Protein AF-A0AAD8Z9E8-F1 (afdb_monomer_lite)

Secondary structure (DSSP, 8-state):
----------S------SS------SS----PPPP------------TT---PPPEEEEESSSTT-SSEEEESS-BS-SGGGT--SB-SEEEEEES-EEEEEETTTEEEEEEE-SEEE-SGGGGT-SSSB--EEEEPPP--S--EEEEESSGGG-S-EEEESS--S-GGGGT---S---EEEEE---

InterPro domains:
  IPR001064 Beta/gamma crystallin [PF00030] (56-137)
  IPR001064 Beta/gamma crystallin [PF00030] (145-185)
  IPR001064 Beta/gamma crystallin [PR01367] (93-112)
  IPR001064 Beta/gamma crystallin [PR01367] (113-127)
  IPR001064 Beta/gamma crystallin [PR01367] (146-165)
  IPR001064 Beta/gamma crystallin [PS50915] (55-95)
  IPR001064 Beta/gamma crystallin [PS50915] (96-138)
  IPR001064 Beta/gamma crystallin [SM00247] (56-137)
  IPR011024 Gamma-crystallin-like [SSF49695] (56-185)
  IPR050252 Beta/Gamma-Crystallin [PTHR11818] (26-187)

Structure (mmCIF, N/CA/C/O backbone):
data_AF-A0AAD8Z9E8-F1
#
_entry.id   AF-A0AAD8Z9E8-F1
#
loop_
_atom_site.group_PDB
_atom_site.id
_atom_site.type_symbol
_atom_site.label_atom_id
_atom_site.label_alt_id
_atom_site.label_comp_id
_atom_site.label_asym_id
_atom_site.label_entity_id
_atom_site.label_seq_id
_atom_site.pdbx_PDB_ins_code
_atom_site.Cartn_x
_atom_site.Cartn_y
_atom_site.Cartn_z
_atom_site.occupancy
_atom_site.B_iso_or_equiv
_atom_site.auth_seq_id
_atom_site.auth_comp_id
_atom_site.auth_asym_id
_atom_site.auth_atom_id
_atom_site.pdbx_PDB_model_num
ATOM 1 N N . MET A 1 1 ? 15.467 5.397 8.167 1.00 22.88 1 MET A N 1
ATOM 2 C CA . MET A 1 1 ? 14.278 4.961 7.405 1.00 22.88 1 MET A CA 1
ATOM 3 C C . MET A 1 1 ? 14.476 5.398 5.965 1.00 22.88 1 MET A C 1
ATOM 5 O O . MET A 1 1 ? 14.251 6.556 5.648 1.00 22.88 1 MET A O 1
ATOM 9 N N . HIS A 1 2 ? 15.063 4.533 5.146 1.00 22.00 2 HIS A N 1
ATOM 10 C CA . HIS A 1 2 ? 15.344 4.798 3.736 1.00 22.00 2 HIS A CA 1
ATOM 11 C C . HIS A 1 2 ? 14.482 3.831 2.927 1.00 22.00 2 HIS A C 1
ATOM 13 O O . HIS A 1 2 ? 14.544 2.634 3.177 1.00 22.00 2 HIS A O 1
ATOM 19 N N . TRP A 1 3 ? 13.692 4.349 1.991 1.00 23.75 3 TRP A N 1
ATOM 20 C CA . TRP A 1 3 ? 12.831 3.558 1.108 1.00 23.75 3 TRP A CA 1
ATOM 21 C C . TRP A 1 3 ? 13.290 3.730 -0.342 1.00 23.75 3 TRP A C 1
ATOM 23 O O . TRP A 1 3 ? 13.610 4.855 -0.731 1.00 23.75 3 TRP A O 1
ATOM 33 N N . LYS A 1 4 ? 13.291 2.651 -1.135 1.00 24.97 4 LYS A N 1
ATOM 34 C CA . LYS A 1 4 ? 13.445 2.613 -2.607 1.00 24.97 4 LYS A CA 1
ATOM 35 C C . LYS A 1 4 ? 12.841 1.295 -3.120 1.00 24.97 4 LYS A C 1
ATOM 37 O O . LYS A 1 4 ? 12.955 0.304 -2.423 1.00 24.97 4 LYS A O 1
ATOM 42 N N . ILE A 1 5 ? 12.108 1.232 -4.235 1.00 30.38 5 ILE A N 1
ATOM 43 C CA . ILE A 1 5 ? 12.499 1.555 -5.621 1.00 30.38 5 ILE A CA 1
ATOM 44 C C . ILE A 1 5 ? 11.382 2.352 -6.339 1.00 30.38 5 ILE A C 1
ATOM 46 O O . ILE A 1 5 ? 10.194 2.128 -6.118 1.00 30.38 5 ILE A O 1
ATOM 50 N N . ILE A 1 6 ? 11.768 3.273 -7.234 1.00 26.92 6 ILE A N 1
ATOM 51 C CA . ILE A 1 6 ? 10.873 4.027 -8.134 1.00 26.92 6 ILE A CA 1
ATOM 52 C C . ILE A 1 6 ? 11.161 3.577 -9.570 1.00 26.92 6 ILE A C 1
ATOM 54 O O . ILE A 1 6 ? 12.299 3.698 -10.022 1.00 26.92 6 ILE A O 1
ATOM 58 N N . ALA A 1 7 ? 10.149 3.121 -10.310 1.00 28.08 7 ALA A N 1
ATOM 59 C CA . ALA A 1 7 ? 10.206 3.080 -11.771 1.00 28.08 7 ALA A CA 1
ATOM 60 C C . ALA A 1 7 ? 8.957 3.755 -12.329 1.00 28.08 7 ALA A C 1
ATOM 62 O O . ALA A 1 7 ? 7.858 3.455 -11.881 1.00 28.08 7 ALA A O 1
ATOM 63 N N . GLN A 1 8 ? 9.154 4.676 -13.272 1.00 24.34 8 GLN A N 1
ATOM 64 C CA . GLN A 1 8 ? 8.105 5.440 -13.935 1.00 24.34 8 GLN A CA 1
ATOM 65 C C . GLN A 1 8 ? 7.768 4.778 -15.279 1.00 24.34 8 GLN A C 1
ATOM 67 O O . GLN A 1 8 ? 8.614 4.794 -16.175 1.00 24.34 8 GLN A O 1
ATOM 72 N N . CYS A 1 9 ? 6.564 4.212 -15.428 1.00 30.89 9 CYS A N 1
ATOM 73 C CA . CYS A 1 9 ? 6.083 3.680 -16.712 1.00 30.89 9 CYS A CA 1
ATOM 74 C C . CYS A 1 9 ? 4.969 4.557 -17.294 1.00 30.89 9 CYS A C 1
ATOM 76 O O . CYS A 1 9 ? 3.888 4.704 -16.718 1.00 30.89 9 CYS A O 1
ATOM 78 N N . GLY A 1 10 ? 5.259 5.149 -18.453 1.00 28.73 10 GLY A N 1
ATOM 79 C CA . GLY A 1 10 ? 4.297 5.818 -19.314 1.00 28.73 10 GLY A CA 1
ATOM 80 C C . GLY A 1 10 ? 3.809 4.865 -20.403 1.00 28.73 10 GLY A C 1
ATOM 81 O O . GLY A 1 10 ? 4.606 4.248 -21.096 1.00 28.73 10 GLY A O 1
ATOM 82 N N . THR A 1 11 ? 2.493 4.851 -20.595 1.00 29.05 11 THR A N 1
ATOM 83 C CA . THR A 1 11 ? 1.716 4.229 -21.684 1.00 29.05 11 THR A CA 1
ATOM 84 C C . THR A 1 11 ? 1.288 2.760 -21.540 1.00 29.05 11 THR A C 1
ATOM 86 O O . THR A 1 11 ? 1.946 1.911 -20.957 1.00 29.05 11 THR A O 1
ATOM 89 N N . ASN A 1 12 ? 0.060 2.559 -22.018 1.00 30.23 12 ASN A N 1
ATOM 90 C CA . ASN A 1 12 ? -0.898 1.494 -21.748 1.00 30.23 12 ASN A CA 1
ATOM 91 C C . ASN A 1 12 ? -0.506 0.085 -22.231 1.00 30.23 12 ASN A C 1
ATOM 93 O O . ASN A 1 12 ? 0.088 -0.070 -23.294 1.00 30.23 12 ASN A O 1
ATOM 97 N N . LYS A 1 13 ? -1.105 -0.892 -21.524 1.00 28.44 13 LYS A N 1
ATOM 98 C CA . LYS A 1 13 ? -1.287 -2.332 -21.811 1.00 28.44 13 LYS A CA 1
ATOM 99 C C . LYS A 1 13 ? -0.107 -3.237 -21.449 1.00 28.44 13 LYS A C 1
ATOM 101 O O . LYS A 1 13 ? 0.840 -3.285 -22.212 1.00 28.44 13 LYS A O 1
ATOM 106 N N . PHE A 1 14 ? -0.249 -4.078 -20.413 1.00 24.19 14 PHE A N 1
ATOM 107 C CA . PHE A 1 14 ? 0.495 -5.344 -20.343 1.00 24.19 14 PHE A CA 1
ATOM 108 C C . PHE A 1 14 ? -0.271 -6.499 -19.685 1.00 24.19 14 PHE A C 1
ATOM 110 O O . PHE A 1 14 ? -1.004 -6.343 -18.710 1.00 24.19 14 PHE A O 1
ATOM 117 N N . SER A 1 15 ? -0.077 -7.656 -20.314 1.00 21.97 15 SER A N 1
ATOM 118 C CA . SER A 1 15 ? -0.549 -9.001 -20.011 1.00 21.97 15 SER A CA 1
ATOM 119 C C . SER A 1 15 ? 0.240 -9.675 -18.880 1.00 21.97 15 SER A C 1
ATOM 121 O O . SER A 1 15 ? 1.372 -9.315 -18.577 1.00 21.97 15 SER A O 1
ATOM 123 N N . GLN A 1 16 ? -0.410 -10.672 -18.283 1.00 22.05 16 GLN A N 1
ATOM 124 C CA . GLN A 1 16 ? -0.144 -11.357 -17.017 1.00 22.05 16 GLN A CA 1
ATOM 125 C C . GLN A 1 16 ? 1.217 -12.074 -16.878 1.00 22.05 16 GLN A C 1
ATOM 127 O O . GLN A 1 16 ? 1.549 -12.933 -17.687 1.00 22.05 16 GLN A O 1
ATOM 132 N N . ALA A 1 17 ? 1.896 -11.827 -15.753 1.00 23.36 17 ALA A N 1
ATOM 133 C CA . ALA A 1 17 ? 2.485 -12.821 -14.840 1.00 23.36 17 ALA A CA 1
ATOM 134 C C . ALA A 1 17 ? 2.716 -12.116 -13.485 1.00 23.36 17 ALA A C 1
ATOM 136 O O . ALA A 1 17 ? 3.160 -10.970 -13.460 1.00 23.36 17 ALA A O 1
ATOM 137 N N . LYS A 1 18 ? 2.301 -12.738 -12.371 1.00 26.67 18 LYS A N 1
ATOM 138 C CA . LYS A 1 18 ? 2.074 -12.101 -11.058 1.00 26.67 18 LYS A CA 1
ATOM 139 C C . LYS A 1 18 ? 3.368 -11.687 -10.342 1.00 26.67 18 LYS A C 1
ATOM 141 O O . LYS A 1 18 ? 3.764 -12.292 -9.357 1.00 26.67 18 LYS A O 1
ATOM 146 N N . ALA A 1 19 ? 3.944 -10.577 -10.767 1.00 30.41 19 ALA A N 1
ATOM 147 C CA . ALA A 1 19 ? 4.445 -9.592 -9.826 1.00 30.41 19 ALA A CA 1
ATOM 148 C C . ALA A 1 19 ? 3.457 -8.435 -9.831 1.00 30.41 19 ALA A C 1
ATOM 150 O O . ALA A 1 19 ? 2.993 -8.027 -10.897 1.00 30.41 19 ALA A O 1
ATOM 151 N N . ASN A 1 20 ? 3.085 -7.934 -8.656 1.00 32.34 20 ASN A N 1
ATOM 152 C CA . ASN A 1 20 ? 2.230 -6.757 -8.551 1.00 32.34 20 ASN A CA 1
ATOM 153 C C . ASN A 1 20 ? 3.033 -5.533 -9.029 1.00 32.34 20 ASN A C 1
ATOM 155 O O . ASN A 1 20 ? 3.575 -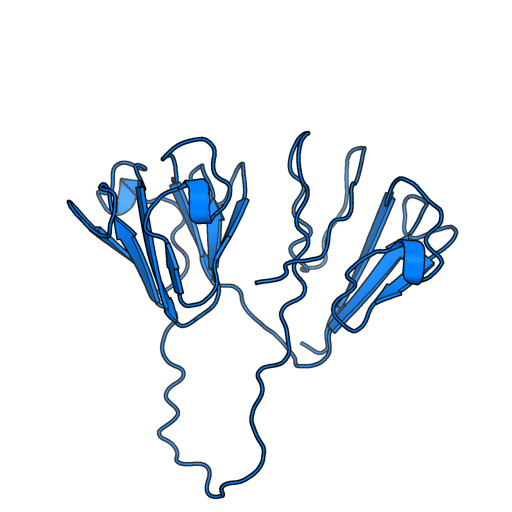4.777 -8.233 1.00 32.34 20 ASN A O 1
ATOM 159 N N . VAL A 1 21 ? 3.156 -5.369 -10.347 1.00 34.28 21 VAL A N 1
ATOM 160 C CA . VAL A 1 21 ? 3.626 -4.146 -10.997 1.00 34.28 21 VAL A CA 1
ATOM 161 C C . VAL A 1 21 ? 2.448 -3.181 -10.944 1.00 34.28 21 VAL A C 1
ATOM 163 O O . VAL A 1 21 ? 1.469 -3.336 -11.674 1.00 34.28 21 VAL A O 1
ATOM 166 N N . LEU A 1 22 ? 2.487 -2.245 -9.998 1.00 38.16 22 LEU A N 1
ATOM 167 C CA . LEU A 1 22 ? 1.367 -1.352 -9.717 1.00 38.16 22 LEU A CA 1
ATOM 168 C C . LEU A 1 22 ? 1.556 -0.030 -10.459 1.00 38.16 22 LEU A C 1
ATOM 170 O O . LEU A 1 22 ? 2.447 0.758 -10.163 1.00 38.16 22 LEU A O 1
ATOM 174 N N . GLN A 1 23 ? 0.691 0.202 -11.440 1.00 27.62 23 GLN A N 1
ATOM 175 C CA . GLN A 1 23 ? 0.555 1.466 -12.151 1.00 27.62 23 GLN A CA 1
ATOM 176 C C . GLN A 1 23 ? -0.115 2.494 -11.221 1.00 27.62 23 GLN A C 1
ATOM 178 O O . GLN A 1 23 ? -1.242 2.269 -10.783 1.00 27.62 23 GLN A O 1
ATOM 183 N N . THR A 1 24 ? 0.535 3.627 -10.928 1.00 30.56 24 THR A N 1
ATOM 184 C CA . THR A 1 24 ? -0.105 4.760 -10.230 1.00 30.56 24 THR A CA 1
ATOM 185 C C . THR A 1 24 ? 0.244 6.102 -10.878 1.00 30.56 24 THR A C 1
ATOM 187 O O . THR A 1 24 ? 1.313 6.311 -11.456 1.00 30.56 24 THR A O 1
ATOM 190 N N . SER A 1 25 ? -0.732 7.005 -10.853 1.00 28.94 25 SER A N 1
ATOM 191 C CA . SER A 1 25 ? -0.730 8.302 -11.520 1.00 28.94 25 SER A CA 1
ATOM 192 C C . SER A 1 25 ? 0.209 9.345 -10.889 1.00 28.94 25 SER A C 1
ATOM 194 O O . SER A 1 25 ? 0.401 9.415 -9.678 1.00 28.94 25 SER A O 1
ATOM 196 N N . SER A 1 26 ? 0.745 10.160 -11.797 1.00 34.41 26 SER A N 1
ATOM 197 C CA . SER A 1 26 ? 1.475 11.437 -11.737 1.00 34.41 26 SER A CA 1
ATOM 198 C C . SER A 1 26 ? 2.571 11.757 -10.711 1.00 34.41 26 SER A C 1
ATOM 200 O O . SER A 1 26 ? 3.500 12.408 -11.177 1.00 34.41 26 SER A O 1
ATOM 202 N N . HIS A 1 27 ? 2.594 11.375 -9.425 1.00 34.06 27 HIS A N 1
ATOM 203 C CA . HIS A 1 27 ? 3.563 12.036 -8.505 1.00 34.06 27 HIS A CA 1
ATOM 204 C C . HIS A 1 27 ? 4.434 11.220 -7.542 1.00 34.06 27 HIS A C 1
ATOM 206 O O . HIS A 1 27 ? 5.243 11.831 -6.856 1.00 34.06 27 HIS A O 1
ATOM 212 N N . SER A 1 28 ? 4.422 9.888 -7.559 1.00 33.97 28 SER A N 1
ATOM 213 C CA . SER A 1 28 ? 5.541 9.028 -7.108 1.00 33.97 28 SER A CA 1
ATOM 214 C C . SER A 1 28 ? 5.128 7.575 -7.323 1.00 33.97 28 SER A C 1
ATOM 216 O O . SER A 1 28 ? 4.083 7.163 -6.827 1.00 33.97 28 SER A O 1
ATOM 218 N N . GLN A 1 29 ? 5.910 6.806 -8.082 1.00 43.69 29 GLN A N 1
ATOM 219 C CA . GLN A 1 29 ? 5.648 5.380 -8.317 1.00 43.69 29 GLN A CA 1
ATOM 220 C C . GLN A 1 29 ? 6.505 4.565 -7.342 1.00 43.69 29 GLN A C 1
ATOM 222 O O . GLN A 1 29 ? 7.715 4.761 -7.293 1.00 43.69 29 GLN A O 1
ATOM 227 N N . GLN A 1 30 ? 5.894 3.686 -6.547 1.00 37.19 30 GLN A N 1
ATOM 228 C CA . GLN A 1 30 ? 6.603 2.756 -5.664 1.00 37.19 30 GLN A CA 1
ATOM 229 C C . GLN A 1 30 ? 6.525 1.355 -6.266 1.00 37.19 30 GLN A C 1
ATOM 231 O O . GLN A 1 30 ? 5.436 0.816 -6.457 1.00 37.19 30 GLN A O 1
ATOM 236 N N . ILE A 1 31 ? 7.683 0.771 -6.559 1.00 40.59 31 ILE A N 1
ATOM 237 C CA . ILE A 1 31 ? 7.835 -0.659 -6.814 1.00 40.59 31 ILE A CA 1
ATOM 238 C C . ILE A 1 31 ? 8.560 -1.212 -5.597 1.00 40.59 31 ILE A C 1
ATOM 240 O O . ILE A 1 31 ? 9.681 -0.800 -5.307 1.00 40.59 31 ILE A O 1
ATOM 244 N N . LEU A 1 32 ? 7.913 -2.112 -4.863 1.00 41.00 32 LEU A N 1
ATOM 245 C CA . LEU A 1 32 ? 8.560 -2.810 -3.761 1.00 41.00 32 LEU A CA 1
ATOM 246 C C . LEU A 1 32 ? 8.954 -4.208 -4.212 1.00 41.00 32 LEU A C 1
ATOM 248 O O . LEU A 1 32 ? 8.131 -4.988 -4.693 1.00 41.00 32 LEU A O 1
ATOM 252 N N . LEU A 1 33 ? 10.240 -4.483 -4.046 1.00 37.38 33 LEU A N 1
ATOM 253 C CA . LEU A 1 33 ? 10.764 -5.821 -3.881 1.00 37.38 33 LEU A CA 1
ATOM 254 C C . LEU A 1 33 ? 10.828 -6.071 -2.381 1.00 37.38 33 LEU A C 1
ATOM 256 O O . LEU A 1 33 ? 11.329 -5.230 -1.641 1.00 37.38 33 LEU A O 1
ATOM 260 N N . PHE A 1 34 ? 10.250 -7.176 -1.928 1.00 33.31 34 PHE A N 1
ATOM 261 C CA . PHE A 1 34 ? 10.263 -7.504 -0.511 1.00 33.31 34 PHE A CA 1
ATOM 262 C C . PHE A 1 34 ? 11.654 -8.026 -0.126 1.00 33.31 34 PHE A C 1
ATOM 264 O O . PHE A 1 34 ? 12.189 -8.889 -0.832 1.00 33.31 34 PHE A O 1
ATOM 271 N N . PRO A 1 35 ? 12.248 -7.532 0.972 1.00 29.31 35 PRO A N 1
ATOM 272 C CA . PRO A 1 35 ? 13.529 -8.022 1.450 1.00 29.31 35 PRO A CA 1
ATOM 273 C C . PRO A 1 35 ? 13.410 -9.454 1.989 1.00 29.31 35 PRO A C 1
ATOM 275 O O . PRO A 1 35 ? 12.358 -9.877 2.474 1.00 29.31 35 PRO A O 1
ATOM 278 N N . LYS A 1 36 ? 14.532 -10.183 1.935 1.00 30.48 36 LYS A N 1
ATOM 279 C CA . LYS A 1 36 ? 14.725 -11.489 2.583 1.00 30.48 36 LYS A CA 1
ATOM 280 C C . LYS A 1 36 ? 14.190 -11.451 4.014 1.00 30.48 36 LYS A C 1
ATOM 282 O O . LYS A 1 36 ? 14.556 -10.561 4.788 1.00 30.48 36 LYS A O 1
ATOM 287 N N . SER A 1 37 ? 13.426 -12.464 4.419 1.00 31.78 37 SER A N 1
ATOM 288 C CA . SER A 1 37 ? 13.298 -12.751 5.843 1.00 31.78 37 SER A CA 1
ATOM 289 C C . SER A 1 37 ? 14.695 -13.062 6.374 1.00 31.78 37 SER A C 1
ATOM 291 O O . SER A 1 37 ? 15.280 -14.087 6.032 1.00 31.78 37 SER A O 1
ATOM 293 N N . HIS A 1 38 ? 15.263 -12.174 7.191 1.00 28.25 38 HIS A N 1
ATOM 294 C CA . HIS A 1 38 ? 16.464 -12.486 7.959 1.00 28.25 38 HIS A CA 1
ATOM 295 C C . HIS A 1 38 ? 16.120 -13.575 8.982 1.00 28.25 38 HIS A C 1
ATOM 297 O O . HIS A 1 38 ? 15.864 -13.296 10.152 1.00 28.25 38 HIS A O 1
ATOM 303 N N . THR A 1 39 ? 16.133 -14.841 8.570 1.00 34.12 39 THR A N 1
ATOM 304 C CA . THR A 1 39 ? 16.349 -15.930 9.515 1.00 34.12 39 THR A CA 1
ATOM 305 C C . THR A 1 39 ? 17.836 -15.916 9.834 1.00 34.12 39 THR A C 1
ATOM 307 O O . THR A 1 39 ? 18.653 -16.415 9.063 1.00 34.12 39 THR A O 1
ATOM 310 N N . ASN A 1 40 ? 18.201 -15.288 10.954 1.00 27.11 40 ASN A N 1
ATOM 311 C CA . ASN A 1 40 ? 19.509 -15.500 11.561 1.00 27.11 40 ASN A CA 1
ATOM 312 C C . ASN A 1 40 ? 19.628 -16.995 11.867 1.00 27.11 40 ASN A C 1
ATOM 314 O O . ASN A 1 40 ? 19.047 -17.511 12.821 1.00 27.11 40 ASN A O 1
ATOM 318 N N . SER A 1 41 ? 20.353 -17.700 11.010 1.00 35.00 41 SER A N 1
ATOM 319 C CA . SER A 1 41 ? 20.731 -19.089 11.180 1.00 35.00 41 SER A CA 1
ATOM 320 C C . SER A 1 41 ? 21.742 -19.182 12.313 1.00 35.00 41 SER A C 1
ATOM 322 O O . SER A 1 41 ? 22.933 -19.159 12.056 1.00 35.00 41 SER A O 1
ATOM 324 N N . HIS A 1 42 ? 21.266 -19.238 13.554 1.00 33.06 42 HIS A N 1
ATOM 325 C CA . HIS A 1 42 ? 21.962 -19.812 14.706 1.00 33.06 42 HIS A CA 1
ATOM 326 C C . HIS A 1 42 ? 20.962 -19.912 15.860 1.00 33.06 42 HIS A C 1
ATOM 328 O O . HIS A 1 42 ? 20.914 -19.021 16.684 1.00 33.06 42 HIS A O 1
ATOM 334 N N . TYR A 1 43 ? 20.123 -20.949 15.873 1.00 31.19 43 TYR A N 1
ATOM 335 C CA . TYR A 1 43 ? 19.732 -21.752 17.042 1.00 31.19 43 TYR A CA 1
ATOM 336 C C . TYR A 1 43 ? 18.901 -22.933 16.521 1.00 31.19 43 TYR A C 1
ATOM 338 O O . TYR A 1 43 ? 18.085 -22.790 15.614 1.00 31.19 43 TYR A O 1
ATOM 346 N N . GLY A 1 44 ? 19.220 -24.125 17.022 1.00 33.28 44 GLY A N 1
ATOM 347 C CA . GLY A 1 44 ? 18.696 -25.396 16.542 1.00 33.28 44 GLY A CA 1
ATOM 348 C C . GLY A 1 44 ? 17.245 -25.682 16.922 1.00 33.28 44 GLY A C 1
ATOM 349 O O . GLY A 1 44 ? 16.605 -24.935 17.653 1.00 33.28 44 GLY A O 1
ATOM 350 N N . ALA A 1 45 ? 16.801 -26.845 16.442 1.00 33.34 45 ALA A N 1
ATOM 351 C CA . ALA A 1 45 ? 15.509 -27.480 16.677 1.00 33.34 45 ALA A CA 1
ATOM 352 C C . ALA A 1 45 ? 14.304 -26.707 16.115 1.00 33.34 45 ALA A C 1
ATOM 354 O O . ALA A 1 45 ? 13.735 -25.817 16.738 1.00 33.34 45 ALA A O 1
ATOM 355 N N . CYS A 1 46 ? 13.878 -27.138 14.926 1.00 36.22 46 CYS A N 1
ATOM 356 C CA . CYS A 1 46 ? 12.560 -26.861 14.377 1.00 36.22 46 CYS A CA 1
ATOM 357 C C . CYS A 1 46 ? 11.506 -27.347 15.389 1.00 36.22 46 CYS A C 1
ATOM 359 O O . CYS A 1 46 ? 11.269 -28.548 15.527 1.00 36.22 46 CYS A O 1
ATOM 361 N N . SER A 1 47 ? 10.932 -26.424 16.161 1.00 36.88 47 SER A N 1
ATOM 362 C CA . SER A 1 47 ? 9.761 -26.708 16.978 1.00 36.88 47 SER A CA 1
ATOM 363 C C . SER A 1 47 ? 8.535 -26.747 16.048 1.00 36.88 47 SER A C 1
ATOM 365 O O . SER A 1 47 ? 8.354 -25.825 15.250 1.00 36.88 47 SER A O 1
ATOM 367 N N . PRO A 1 48 ? 7.649 -27.757 16.135 1.00 40.72 48 PRO A N 1
ATOM 368 C CA . PRO A 1 48 ? 6.433 -27.848 15.308 1.00 40.72 48 PRO A CA 1
ATOM 369 C C . PRO A 1 48 ? 5.379 -26.752 15.583 1.00 40.72 48 PRO A C 1
ATOM 371 O O . PRO A 1 48 ? 4.231 -26.883 15.172 1.00 40.72 48 PRO A O 1
ATOM 374 N N . LEU A 1 49 ? 5.746 -25.694 16.318 1.00 41.84 49 LEU A N 1
ATOM 375 C CA . LEU A 1 49 ? 4.873 -24.629 16.816 1.00 41.84 49 LEU A CA 1
ATOM 376 C C . LEU A 1 49 ? 5.213 -23.241 16.254 1.00 41.84 49 LEU A C 1
ATOM 378 O O . LEU A 1 49 ? 4.643 -22.256 16.718 1.00 41.84 49 LEU A O 1
ATOM 382 N N . LEU A 1 50 ? 6.046 -23.135 15.210 1.00 44.66 50 LEU A N 1
ATOM 383 C CA . LEU A 1 50 ? 5.964 -21.998 14.282 1.00 44.66 50 LEU A CA 1
ATOM 384 C C . LEU A 1 50 ? 4.662 -22.124 13.473 1.00 44.66 50 LEU A C 1
ATOM 386 O O . LEU A 1 50 ? 4.660 -22.324 12.261 1.00 44.66 50 LEU A O 1
ATOM 390 N N . LEU A 1 51 ? 3.532 -22.033 14.182 1.00 44.75 51 LEU A N 1
ATOM 391 C CA . LEU A 1 51 ? 2.282 -21.554 13.625 1.00 44.75 51 LEU A CA 1
ATOM 392 C C . LEU A 1 51 ? 2.660 -20.268 12.890 1.00 44.75 51 LEU A C 1
ATOM 394 O O . LEU A 1 51 ? 3.037 -19.284 13.528 1.00 44.75 51 LEU A O 1
ATOM 398 N N . LEU A 1 52 ? 2.633 -20.304 11.560 1.00 56.19 52 LEU A N 1
ATOM 399 C CA . LEU A 1 52 ? 2.635 -19.107 10.732 1.00 56.19 52 LEU A CA 1
ATOM 400 C C . LEU A 1 52 ? 1.624 -18.155 11.372 1.00 56.19 52 LEU A C 1
ATOM 402 O O . LEU A 1 52 ? 0.435 -18.478 11.422 1.00 56.19 52 LEU A O 1
ATOM 406 N N . SER A 1 53 ? 2.086 -17.051 11.961 1.00 65.38 53 SER A N 1
ATOM 407 C CA . SER A 1 53 ? 1.16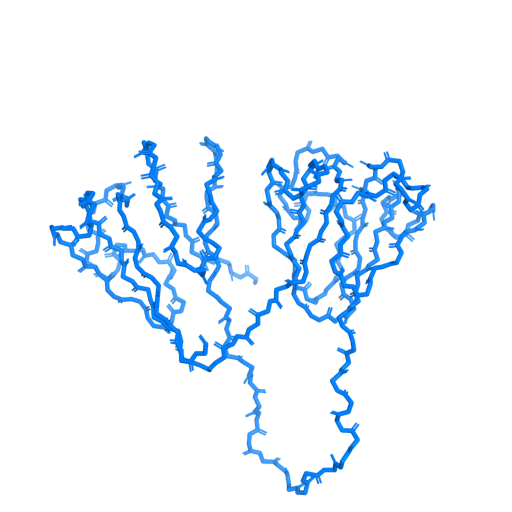2 -16.075 12.520 1.00 65.38 53 SER A CA 1
ATOM 408 C C . SER A 1 53 ? 0.275 -15.625 11.367 1.00 65.38 53 SER A C 1
ATOM 410 O O . SER A 1 53 ? 0.769 -15.150 10.343 1.00 65.38 53 SER A O 1
ATOM 412 N N . LEU A 1 54 ? -1.033 -15.871 11.486 1.00 83.06 54 LEU A N 1
ATOM 413 C CA . LEU A 1 54 ? -1.978 -15.458 10.456 1.00 83.06 54 LEU A CA 1
ATOM 414 C C . LEU A 1 54 ? -1.778 -13.958 10.211 1.00 83.06 54 LEU A C 1
ATOM 416 O O . LEU A 1 54 ? -1.583 -13.219 11.186 1.00 83.06 54 LEU A O 1
ATOM 420 N N . PRO A 1 55 ? -1.758 -13.507 8.945 1.00 90.31 55 PRO A N 1
ATOM 421 C CA . PRO A 1 55 ? -1.578 -12.097 8.647 1.00 90.31 55 PRO A CA 1
ATOM 422 C C . PRO A 1 55 ? -2.709 -11.321 9.317 1.00 90.31 55 PRO A C 1
ATOM 424 O O . PRO A 1 55 ? -3.863 -11.730 9.239 1.00 90.31 55 PRO A O 1
ATOM 427 N N . GLN A 1 56 ? -2.387 -10.210 9.971 1.00 96.25 56 GLN A N 1
ATOM 428 C CA . GLN A 1 56 ? -3.368 -9.381 10.657 1.00 96.25 56 GLN A CA 1
ATOM 429 C C . GLN A 1 56 ? -3.069 -7.897 10.450 1.00 96.25 56 GLN A C 1
ATOM 431 O O . GLN A 1 56 ? -1.950 -7.423 10.663 1.00 96.25 56 GLN A O 1
ATOM 436 N N . ILE A 1 57 ? -4.114 -7.162 10.083 1.00 98.12 57 ILE A N 1
ATOM 437 C CA . ILE A 1 57 ? -4.123 -5.706 9.962 1.00 98.12 57 ILE A CA 1
ATOM 438 C C . ILE A 1 57 ? -5.384 -5.144 10.617 1.00 98.12 57 ILE A C 1
ATOM 440 O O . ILE A 1 57 ? -6.459 -5.750 10.570 1.00 98.12 57 ILE A O 1
ATOM 444 N N . VAL A 1 58 ? -5.247 -3.979 11.242 1.00 98.62 58 VAL A N 1
ATOM 445 C CA . VAL A 1 58 ? -6.330 -3.265 11.913 1.00 98.62 58 VAL A CA 1
ATOM 446 C C . VAL A 1 58 ? -6.413 -1.849 11.367 1.00 98.62 58 VAL A C 1
ATOM 448 O O . VAL A 1 58 ? -5.451 -1.085 11.447 1.00 98.62 58 VAL A O 1
ATOM 451 N N . PHE A 1 59 ? -7.579 -1.489 10.844 1.00 98.62 59 PHE A N 1
ATOM 452 C CA . PHE A 1 59 ? -7.891 -0.150 10.351 1.00 98.62 59 PHE A CA 1
ATOM 453 C C . PHE A 1 59 ? -8.719 0.607 11.385 1.00 98.62 59 PHE A C 1
ATOM 455 O O . PHE A 1 59 ? -9.608 0.019 11.998 1.00 98.62 59 PHE A O 1
ATOM 462 N N . TYR A 1 60 ? -8.471 1.904 11.553 1.00 98.69 60 TYR A N 1
ATOM 463 C CA . TYR A 1 60 ? -9.164 2.755 12.523 1.00 98.69 60 TYR A CA 1
ATOM 464 C C . TYR A 1 60 ? -9.764 3.994 11.849 1.00 98.69 60 TYR A C 1
ATOM 466 O O . TYR A 1 60 ? -9.105 4.649 11.036 1.00 98.69 60 TYR A O 1
ATOM 474 N N . GLU A 1 61 ? -10.998 4.349 12.220 1.00 97.94 61 GLU A N 1
ATOM 475 C CA . GLU A 1 61 ? -11.674 5.555 11.712 1.00 97.94 61 GLU A CA 1
ATOM 476 C C . GLU A 1 61 ? -11.008 6.852 12.190 1.00 97.94 61 GLU A C 1
ATOM 478 O O . GLU A 1 61 ? -11.046 7.855 11.476 1.00 97.94 61 GLU A O 1
ATOM 483 N N . GLY A 1 62 ? -10.408 6.851 13.384 1.00 97.75 62 GLY A N 1
ATOM 484 C CA . GLY A 1 62 ? -9.699 7.989 13.965 1.00 97.75 62 GLY A CA 1
ATOM 485 C C . GLY A 1 62 ? -8.181 7.920 13.777 1.00 97.75 62 GLY A C 1
ATOM 486 O O . GLY A 1 62 ? -7.619 6.896 13.387 1.00 97.75 62 GLY A O 1
ATOM 487 N N . ARG A 1 63 ? -7.500 9.034 14.067 1.00 98.06 63 ARG A N 1
ATOM 488 C CA . ARG A 1 63 ? -6.028 9.089 14.148 1.00 98.06 63 ARG A CA 1
ATOM 489 C C . ARG A 1 63 ? -5.540 8.421 15.432 1.00 98.06 63 ARG A C 1
ATOM 491 O O . ARG A 1 63 ? -6.320 8.270 16.376 1.00 98.06 63 ARG A O 1
ATOM 498 N N . CYS A 1 64 ? -4.262 8.057 15.480 1.00 98.12 64 CYS A N 1
ATOM 499 C CA . CYS A 1 64 ? -3.625 7.469 16.664 1.00 98.12 64 CYS A CA 1
ATOM 500 C C . CYS A 1 64 ? -4.405 6.270 17.244 1.00 98.12 64 CYS A C 1
ATOM 502 O O . CYS A 1 64 ? -4.533 6.136 18.460 1.00 98.12 64 CYS A O 1
ATOM 504 N N . PHE A 1 65 ? -4.938 5.411 16.369 1.00 98.19 65 PHE A N 1
ATOM 505 C CA . PHE A 1 65 ? -5.593 4.141 16.712 1.00 98.19 65 PHE A CA 1
ATOM 506 C C . PHE A 1 65 ? -6.877 4.300 17.539 1.00 98.19 65 PHE A C 1
ATOM 508 O O . PHE A 1 65 ? -7.161 3.511 18.441 1.00 98.19 65 PHE A O 1
ATOM 515 N N . SER A 1 66 ? -7.656 5.342 17.236 1.00 98.12 66 SER A N 1
ATOM 516 C CA . SER A 1 66 ? -8.894 5.686 17.942 1.00 98.12 66 SER A CA 1
ATOM 517 C C . SER A 1 66 ? -10.157 5.444 17.103 1.00 98.12 66 SER A C 1
ATOM 519 O O . SER A 1 66 ? -10.107 5.301 15.881 1.00 98.12 66 SER A O 1
ATOM 521 N N . GLY A 1 67 ? -11.316 5.426 17.768 1.00 97.31 67 GLY A N 1
ATOM 522 C CA . GLY A 1 67 ? -12.622 5.268 17.122 1.00 97.31 67 GLY A CA 1
ATOM 523 C C . GLY A 1 67 ? -12.971 3.818 16.777 1.00 97.31 67 GLY A C 1
ATOM 524 O O . GLY A 1 67 ? -12.439 2.873 17.363 1.00 97.31 67 GLY A O 1
ATOM 525 N N . ARG A 1 68 ? -13.912 3.641 15.841 1.00 97.88 68 ARG A N 1
ATOM 526 C CA . ARG A 1 68 ? -14.286 2.317 15.330 1.00 97.88 68 ARG A CA 1
ATOM 527 C C . ARG A 1 68 ? -13.087 1.689 14.619 1.00 97.88 68 ARG A C 1
ATOM 529 O O . ARG A 1 68 ? -12.340 2.388 13.933 1.00 97.88 68 ARG A O 1
ATOM 536 N N . LYS A 1 69 ? -12.943 0.369 14.754 1.00 98.12 69 LYS A N 1
ATOM 537 C CA . LYS A 1 69 ? -11.900 -0.410 14.084 1.00 98.12 69 LYS A CA 1
ATOM 538 C C . LYS A 1 69 ? -12.464 -1.533 13.219 1.00 98.12 69 LYS A C 1
ATOM 540 O O . LYS A 1 69 ? -13.539 -2.053 13.514 1.00 98.12 69 LYS A O 1
ATOM 545 N N . LEU A 1 70 ? -11.706 -1.917 12.199 1.00 98.56 70 LEU A N 1
ATOM 546 C CA . LEU A 1 70 ? -11.916 -3.104 11.374 1.00 98.56 70 LEU A CA 1
ATOM 547 C C . LEU A 1 70 ? -10.667 -3.986 11.456 1.00 98.56 70 LEU A C 1
ATOM 549 O O . LEU A 1 70 ? -9.582 -3.548 11.087 1.00 98.56 70 LEU A O 1
ATOM 553 N N . GLU A 1 71 ? -10.832 -5.223 11.921 1.00 98.31 71 GLU A N 1
ATOM 554 C CA . GLU A 1 71 ? -9.768 -6.233 11.960 1.00 98.31 71 GLU A CA 1
ATOM 555 C C . GLU A 1 71 ? -9.902 -7.185 10.768 1.00 98.31 71 GLU A C 1
ATOM 557 O O . GLU A 1 71 ? -10.983 -7.720 10.486 1.00 98.31 71 GLU A O 1
ATOM 562 N N . VAL A 1 72 ? -8.795 -7.391 10.059 1.00 97.94 72 VAL A N 1
ATOM 563 C CA . VAL A 1 72 ? -8.736 -8.202 8.844 1.00 97.94 72 VAL A CA 1
ATOM 564 C C . VAL A 1 72 ? -7.599 -9.217 8.959 1.00 97.94 72 VAL A C 1
ATOM 566 O O . VAL A 1 72 ? -6.483 -8.861 9.331 1.00 97.94 72 VAL A O 1
ATOM 569 N N . TYR A 1 73 ? -7.896 -10.477 8.619 1.00 95.44 73 TYR A N 1
ATOM 570 C CA . TYR A 1 73 ? -6.984 -11.627 8.749 1.00 95.44 73 TYR A CA 1
ATOM 571 C C . TYR A 1 73 ? -6.609 -12.290 7.407 1.00 95.44 73 TYR A C 1
ATOM 573 O O . TYR A 1 73 ? -6.054 -13.385 7.359 1.00 95.44 73 TYR A O 1
ATOM 581 N N . GLY A 1 74 ? -6.990 -11.663 6.297 1.00 93.75 74 GLY A N 1
ATOM 582 C CA . GLY A 1 74 ? -6.839 -12.169 4.937 1.00 93.75 74 GLY A CA 1
ATOM 583 C C . GLY A 1 74 ? -7.295 -11.114 3.937 1.00 93.75 74 GLY A C 1
ATOM 584 O O . GLY A 1 74 ? -7.401 -9.944 4.283 1.00 93.75 74 GLY A O 1
ATOM 585 N N . ASP A 1 75 ? -7.598 -11.498 2.706 1.00 95.56 75 ASP A N 1
ATOM 586 C CA . ASP A 1 75 ? -8.079 -10.525 1.725 1.00 95.56 75 ASP A CA 1
ATOM 587 C C . ASP A 1 75 ? -9.475 -9.997 2.120 1.00 95.56 75 ASP A C 1
ATOM 589 O O . ASP A 1 75 ? -10.324 -10.738 2.618 1.00 95.56 75 ASP A O 1
ATOM 593 N N . CYS A 1 76 ? -9.707 -8.703 1.912 1.00 97.94 76 CYS A N 1
ATOM 594 C CA . CYS A 1 76 ? -10.981 -8.028 2.130 1.00 97.94 76 CYS A CA 1
ATOM 595 C C . CYS A 1 76 ? -11.231 -7.092 0.947 1.00 97.94 76 CYS A C 1
ATOM 597 O O . CYS A 1 76 ? -10.603 -6.041 0.830 1.00 97.94 76 CYS A O 1
ATOM 599 N N . ASP A 1 77 ? -12.129 -7.490 0.059 1.00 97.88 77 ASP A N 1
ATOM 600 C CA . ASP A 1 77 ? -12.488 -6.786 -1.174 1.00 97.88 77 ASP A CA 1
ATOM 601 C C . ASP A 1 77 ? -13.409 -5.583 -0.944 1.00 97.88 77 ASP A C 1
ATOM 603 O O . ASP A 1 77 ? -13.405 -4.664 -1.759 1.00 97.88 77 ASP A O 1
ATOM 607 N N . ASN A 1 78 ? -14.148 -5.533 0.165 1.00 97.94 78 ASN A N 1
ATOM 608 C CA . ASN A 1 78 ? -15.009 -4.396 0.471 1.00 97.94 78 ASN A CA 1
ATOM 609 C C . ASN A 1 78 ? -15.175 -4.171 1.983 1.00 97.94 78 ASN A C 1
ATOM 611 O O . ASN A 1 78 ? -15.762 -4.982 2.700 1.00 97.94 78 ASN A O 1
ATOM 615 N N . PHE A 1 79 ? -14.685 -3.038 2.490 1.00 98.38 79 PHE A N 1
ATOM 616 C CA . PHE A 1 79 ? -14.816 -2.692 3.912 1.00 98.38 79 PHE A CA 1
ATOM 617 C C . PHE A 1 79 ? -16.269 -2.391 4.321 1.00 98.38 79 PHE A C 1
ATOM 619 O O . PHE A 1 79 ? -16.634 -2.629 5.476 1.00 98.38 79 PHE A O 1
ATOM 626 N N . LEU A 1 80 ? -17.123 -1.941 3.392 1.00 97.31 80 LEU A N 1
ATOM 627 C CA . LEU A 1 80 ? -18.537 -1.665 3.680 1.00 97.31 80 LEU A CA 1
ATOM 628 C C . LEU A 1 80 ? -19.311 -2.937 4.030 1.00 97.31 80 LEU A C 1
ATOM 630 O O . LEU A 1 80 ? -20.140 -2.904 4.938 1.00 97.31 80 LEU A O 1
ATOM 634 N N . ASP A 1 81 ? -18.986 -4.066 3.396 1.00 97.50 81 ASP A N 1
ATOM 635 C CA . ASP A 1 81 ? -19.609 -5.367 3.689 1.00 97.50 81 ASP A CA 1
ATOM 636 C C . ASP A 1 81 ? -19.237 -5.871 5.093 1.00 97.50 81 ASP A C 1
ATOM 638 O O . ASP A 1 81 ? -19.915 -6.713 5.682 1.00 97.50 81 ASP A O 1
ATOM 642 N N . ARG A 1 82 ? -18.176 -5.299 5.674 1.00 96.44 82 ARG A N 1
ATOM 643 C CA . ARG A 1 82 ? -17.743 -5.503 7.060 1.00 96.44 82 ARG A CA 1
ATOM 644 C C . ARG A 1 82 ? -18.270 -4.423 8.013 1.00 96.44 82 ARG A C 1
ATOM 646 O O . ARG A 1 82 ? -17.866 -4.392 9.174 1.00 96.44 82 ARG A O 1
ATOM 653 N N . GLY A 1 83 ? -19.159 -3.545 7.546 1.00 96.19 83 GLY A N 1
ATOM 654 C CA . GLY A 1 83 ? -19.760 -2.464 8.331 1.00 96.19 83 GLY A CA 1
ATOM 655 C C . GLY A 1 83 ? -18.826 -1.280 8.605 1.00 96.19 83 GLY A C 1
ATOM 656 O O . GLY A 1 83 ? -19.067 -0.525 9.548 1.00 96.19 83 GLY A O 1
ATOM 657 N N . PHE A 1 84 ? -17.759 -1.111 7.820 1.00 97.31 84 PHE A N 1
ATOM 658 C CA . PHE A 1 84 ? -16.749 -0.071 8.019 1.00 97.31 84 PHE A CA 1
ATOM 659 C C . PHE A 1 84 ? -16.793 0.962 6.880 1.00 97.31 84 PHE A C 1
ATOM 661 O O . PHE A 1 84 ? -16.705 0.607 5.710 1.00 97.31 84 PHE A O 1
ATOM 668 N N . MET A 1 85 ? -16.943 2.253 7.203 1.00 94.69 85 MET A N 1
ATOM 669 C CA . MET A 1 85 ? -17.371 3.315 6.265 1.00 94.69 85 MET A CA 1
ATOM 670 C C . MET A 1 85 ? -16.272 3.843 5.320 1.00 94.69 85 MET A C 1
ATOM 672 O O . MET A 1 85 ? -16.245 5.031 5.001 1.00 94.69 85 MET A O 1
ATOM 676 N N . ASN A 1 86 ? -15.344 2.987 4.888 1.00 95.19 86 ASN A N 1
ATOM 677 C CA . ASN A 1 86 ? -14.200 3.329 4.032 1.00 95.19 86 ASN A CA 1
ATOM 678 C C . ASN A 1 86 ? -13.385 4.551 4.501 1.00 95.19 86 ASN A C 1
ATOM 680 O O . ASN A 1 86 ? -12.786 5.255 3.685 1.00 95.19 86 ASN A O 1
ATOM 684 N N . ARG A 1 87 ? -13.396 4.827 5.809 1.00 97.12 87 ARG A N 1
ATOM 685 C CA . ARG A 1 87 ? -12.711 5.956 6.433 1.00 97.12 87 ARG A CA 1
ATOM 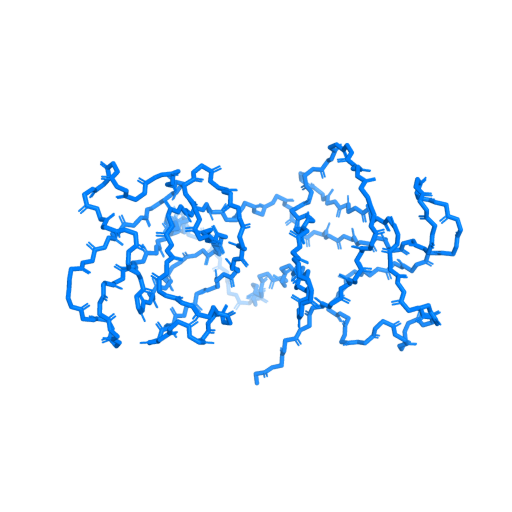686 C C . ARG A 1 87 ? -11.611 5.424 7.336 1.00 97.12 87 ARG A C 1
ATOM 688 O O . ARG A 1 87 ? -11.897 4.884 8.398 1.00 97.12 87 ARG A O 1
ATOM 695 N N . VAL A 1 88 ? -10.364 5.565 6.912 1.00 98.31 88 VAL A N 1
ATOM 696 C CA . VAL A 1 88 ? -9.177 5.041 7.586 1.00 98.31 88 VAL A CA 1
ATOM 697 C C . VAL A 1 88 ? -8.209 6.182 7.853 1.00 98.31 88 VAL A C 1
ATOM 699 O O . VAL A 1 88 ? -7.567 6.703 6.944 1.00 98.31 88 VAL A O 1
ATOM 702 N N . ASN A 1 89 ? -8.085 6.552 9.124 1.00 98.19 89 ASN A N 1
ATOM 703 C CA . ASN A 1 89 ? -7.170 7.599 9.567 1.00 98.19 89 ASN A CA 1
ATOM 704 C C . ASN A 1 89 ? -5.938 7.047 10.283 1.00 98.19 89 ASN A C 1
ATOM 706 O O . ASN A 1 89 ? -4.972 7.781 10.416 1.00 98.19 89 ASN A O 1
ATOM 710 N N . SER A 1 90 ? -5.931 5.793 10.734 1.00 98.62 90 SER A N 1
ATOM 711 C CA . SER A 1 90 ? -4.722 5.133 11.239 1.00 98.62 90 SER A CA 1
ATOM 712 C C . SER A 1 90 ? -4.799 3.617 11.068 1.00 98.62 90 SER A C 1
ATOM 714 O O . SER A 1 90 ? -5.889 3.058 10.921 1.00 98.62 90 SER A O 1
ATOM 716 N N . ILE A 1 91 ? -3.641 2.956 11.030 1.00 98.69 91 ILE A N 1
ATOM 717 C CA . ILE A 1 91 ? -3.512 1.526 10.723 1.00 98.69 91 ILE A CA 1
ATOM 718 C C . ILE A 1 91 ? -2.468 0.887 11.639 1.00 98.69 91 ILE A C 1
ATOM 720 O O . ILE A 1 91 ? -1.395 1.450 11.850 1.00 98.69 91 ILE A O 1
ATOM 724 N N . ARG A 1 92 ? -2.753 -0.316 12.138 1.00 98.50 92 ARG A N 1
ATOM 725 C CA . ARG A 1 92 ? -1.747 -1.209 12.728 1.00 98.50 92 ARG A CA 1
ATOM 726 C C . ARG A 1 92 ? -1.620 -2.465 11.892 1.00 98.50 92 ARG A C 1
ATOM 728 O O . ARG A 1 92 ? -2.611 -3.152 11.661 1.00 98.50 92 ARG A O 1
ATOM 735 N N . VAL A 1 93 ? -0.406 -2.770 11.459 1.00 96.25 93 VAL A N 1
ATOM 736 C CA . VAL A 1 93 ? -0.080 -4.042 10.818 1.00 96.25 93 VAL A CA 1
ATOM 737 C C . VAL A 1 93 ? 0.623 -4.902 11.855 1.00 96.25 93 VAL A C 1
ATOM 739 O O . VAL A 1 93 ? 1.785 -4.662 12.185 1.00 96.25 93 VAL A O 1
ATOM 742 N N . GLU A 1 94 ? -0.089 -5.890 12.383 1.00 95.06 94 GLU A N 1
ATOM 743 C CA . GLU A 1 94 ? 0.421 -6.771 13.438 1.00 95.06 94 GLU A CA 1
ATOM 744 C C . GLU A 1 94 ? 1.357 -7.840 12.853 1.00 95.06 94 GLU A C 1
ATOM 746 O O . GLU A 1 94 ? 2.418 -8.144 13.414 1.00 95.06 94 GLU A O 1
ATOM 751 N N . SER A 1 95 ? 0.988 -8.376 11.685 1.00 89.44 95 SER A N 1
ATOM 752 C CA . SER A 1 95 ? 1.719 -9.426 10.974 1.00 89.44 95 SER A CA 1
ATOM 753 C C . SER A 1 95 ? 1.447 -9.403 9.465 1.00 89.44 95 SER A C 1
ATOM 755 O O . SER A 1 95 ? 0.392 -8.967 8.991 1.00 89.44 95 SER A O 1
ATOM 757 N N . GLY A 1 96 ? 2.411 -9.927 8.704 1.00 85.06 96 GLY A N 1
ATOM 758 C CA . GLY A 1 96 ? 2.373 -9.968 7.244 1.00 85.06 96 GLY A CA 1
ATOM 759 C C . GLY A 1 96 ? 2.709 -8.631 6.579 1.00 85.06 96 GLY A C 1
ATOM 760 O O . GLY A 1 96 ? 3.061 -7.648 7.232 1.00 85.06 96 GLY A O 1
ATOM 761 N N . ALA A 1 97 ? 2.597 -8.623 5.254 1.00 84.38 97 ALA A N 1
ATOM 762 C CA . ALA A 1 97 ? 2.635 -7.426 4.427 1.00 84.38 97 ALA A CA 1
ATOM 763 C C . ALA A 1 97 ? 1.326 -7.330 3.636 1.00 84.38 97 ALA A C 1
ATOM 765 O O . ALA A 1 97 ? 0.711 -8.345 3.292 1.00 84.38 97 ALA A O 1
ATOM 766 N N . TRP A 1 98 ? 0.889 -6.106 3.370 1.00 90.25 98 TRP A N 1
ATOM 767 C CA . TRP A 1 98 ? -0.452 -5.813 2.884 1.00 90.25 98 TRP A CA 1
ATOM 768 C C . TRP A 1 98 ? -0.406 -4.832 1.729 1.00 90.25 98 TRP A C 1
ATOM 770 O O . TRP A 1 98 ? 0.355 -3.868 1.759 1.00 90.25 98 TRP A O 1
ATOM 780 N N . ILE A 1 99 ? -1.268 -5.042 0.736 1.00 91.25 99 ILE A N 1
ATOM 781 C CA . ILE A 1 99 ? -1.585 -4.025 -0.265 1.00 91.25 99 ILE A CA 1
ATOM 782 C C . ILE A 1 99 ? -2.985 -3.513 0.034 1.00 91.25 99 ILE A C 1
ATOM 784 O O . ILE A 1 99 ? -3.957 -4.265 -0.038 1.00 91.25 99 ILE A O 1
ATOM 788 N N . CYS A 1 100 ? -3.083 -2.239 0.378 1.00 94.62 100 CYS A N 1
ATOM 789 C CA . CYS A 1 100 ? -4.335 -1.543 0.629 1.00 94.62 100 CYS A CA 1
ATOM 790 C C . CYS A 1 100 ? -4.712 -0.677 -0.569 1.00 94.62 100 CYS A C 1
ATOM 792 O O . CYS A 1 100 ? -3.842 -0.180 -1.282 1.00 94.62 100 CYS A O 1
ATOM 794 N N . TYR A 1 101 ? -6.008 -0.481 -0.767 1.00 93.50 101 TYR A N 1
ATOM 795 C CA . TYR A 1 101 ? -6.579 0.184 -1.930 1.00 93.50 101 TYR A CA 1
ATOM 796 C C . TYR A 1 101 ? -7.569 1.250 -1.489 1.00 93.50 101 TYR A C 1
ATOM 798 O O . TYR A 1 101 ? -8.389 1.017 -0.596 1.00 93.50 101 TYR A O 1
ATOM 806 N N . ASN A 1 102 ? -7.529 2.413 -2.137 1.00 92.88 102 ASN A N 1
ATOM 807 C CA . ASN A 1 102 ? -8.473 3.481 -1.820 1.00 92.88 102 ASN A CA 1
ATOM 808 C C . ASN A 1 102 ? -9.929 3.120 -2.194 1.00 92.88 102 ASN A C 1
ATOM 810 O O . ASN A 1 102 ? -10.846 3.621 -1.553 1.00 92.88 102 ASN A O 1
ATOM 814 N N . HIS A 1 103 ? -10.158 2.225 -3.164 1.00 94.19 103 HIS A N 1
ATOM 815 C CA . HIS A 1 103 ? -11.491 1.747 -3.551 1.00 94.19 103 HIS A CA 1
ATOM 816 C C . HIS A 1 103 ? -11.731 0.265 -3.198 1.00 94.19 103 HIS A C 1
ATOM 818 O O . HIS A 1 103 ? -10.773 -0.490 -2.992 1.00 94.19 103 HIS A O 1
ATOM 824 N N . PRO A 1 104 ? -13.004 -0.177 -3.158 1.00 96.25 104 PRO A N 1
ATOM 825 C CA . PRO A 1 104 ? -13.362 -1.596 -3.135 1.00 96.25 104 PRO A CA 1
ATOM 826 C C . PRO A 1 104 ? -12.841 -2.375 -4.357 1.00 96.25 104 PRO A C 1
ATOM 828 O O . PRO A 1 104 ? -12.375 -1.795 -5.344 1.00 96.25 104 PRO A O 1
ATOM 831 N N . ASP A 1 105 ? -12.940 -3.700 -4.293 1.00 95.50 105 ASP A N 1
ATOM 832 C CA . ASP A 1 105 ? -12.528 -4.677 -5.310 1.00 95.50 105 ASP A CA 1
ATOM 833 C C . ASP A 1 105 ? -11.048 -4.590 -5.717 1.00 95.50 105 ASP A C 1
ATOM 835 O O . ASP A 1 105 ? -10.679 -4.899 -6.854 1.00 95.50 105 ASP A O 1
ATOM 839 N N . PHE A 1 106 ? -10.187 -4.133 -4.808 1.00 91.31 106 PHE A N 1
ATOM 840 C CA . PHE A 1 106 ? -8.757 -3.941 -5.040 1.00 91.31 106 PHE A CA 1
ATOM 841 C C . PHE A 1 106 ? -8.430 -2.960 -6.180 1.00 91.31 106 PHE A C 1
ATOM 843 O O . PHE A 1 106 ? -7.526 -3.203 -6.991 1.00 91.31 106 PHE A O 1
ATOM 850 N N . LYS A 1 107 ? -9.171 -1.847 -6.251 1.00 87.75 107 LYS A N 1
ATOM 851 C CA . LYS A 1 107 ? -9.046 -0.819 -7.298 1.00 87.75 107 LYS A CA 1
ATOM 852 C C . LYS A 1 107 ? -8.458 0.495 -6.777 1.00 87.75 107 LYS A C 1
ATOM 854 O O . LYS A 1 107 ? -8.526 0.816 -5.596 1.00 87.75 107 LYS A O 1
ATOM 859 N N . GLY A 1 108 ? -7.941 1.290 -7.712 1.00 88.44 108 GLY A N 1
ATOM 860 C CA . GLY A 1 108 ? -7.467 2.652 -7.470 1.00 88.44 108 GLY A CA 1
ATOM 861 C C . GLY A 1 108 ? -6.043 2.741 -6.922 1.00 88.44 108 GLY A C 1
ATOM 862 O O . GLY A 1 108 ? -5.185 1.933 -7.285 1.00 88.44 108 GLY A O 1
ATOM 863 N N . GLN A 1 109 ? -5.776 3.775 -6.118 1.00 84.50 109 GLN A N 1
ATOM 864 C CA . GLN A 1 109 ? -4.457 4.019 -5.538 1.00 84.50 109 GLN A CA 1
ATOM 865 C C . GLN A 1 109 ? -4.114 2.920 -4.534 1.00 84.50 109 GLN A C 1
ATOM 867 O O . GLN A 1 109 ? -4.964 2.501 -3.749 1.00 84.50 109 GLN A O 1
ATOM 872 N N . GLN A 1 110 ? -2.860 2.476 -4.579 1.00 85.44 110 GLN A N 1
ATOM 873 C CA . GLN A 1 110 ? -2.369 1.344 -3.808 1.00 85.44 110 GLN A CA 1
ATOM 874 C C . GLN A 1 110 ? -1.337 1.806 -2.789 1.00 85.44 110 GLN A C 1
ATOM 876 O O . GLN A 1 110 ? -0.526 2.687 -3.082 1.00 85.44 110 GLN A O 1
ATOM 881 N N . TYR A 1 111 ? -1.358 1.177 -1.620 1.00 86.06 111 TYR A N 1
ATOM 882 C CA . TYR A 1 111 ? -0.447 1.448 -0.515 1.00 86.06 111 TYR A CA 1
ATOM 883 C C . TYR A 1 111 ? 0.086 0.123 -0.001 1.00 86.06 111 TYR A C 1
ATOM 885 O O . TYR A 1 111 ? -0.699 -0.768 0.322 1.00 86.06 111 TYR A O 1
ATOM 893 N N . ILE A 1 112 ? 1.405 -0.013 0.066 1.00 83.94 112 ILE A N 1
ATOM 894 C CA . ILE A 1 112 ? 2.023 -1.215 0.612 1.00 83.94 112 ILE A CA 1
ATOM 895 C C . ILE A 1 112 ? 2.410 -0.930 2.055 1.00 83.94 112 ILE A C 1
ATOM 897 O O . ILE A 1 112 ? 3.101 0.049 2.334 1.00 83.94 112 ILE A O 1
ATOM 901 N N . LEU A 1 113 ? 1.919 -1.770 2.959 1.00 86.25 113 LEU A N 1
ATOM 902 C CA . LEU A 1 113 ? 2.106 -1.637 4.395 1.00 86.25 113 LEU A CA 1
ATOM 903 C C . LEU A 1 113 ? 2.755 -2.909 4.927 1.00 86.25 113 LEU A C 1
ATOM 905 O O . LEU A 1 113 ? 2.260 -4.016 4.706 1.00 86.25 113 LEU A O 1
ATOM 909 N N . GLU A 1 114 ? 3.858 -2.736 5.635 1.00 86.12 114 GLU A N 1
ATOM 910 C CA . GLU A 1 114 ? 4.547 -3.804 6.349 1.00 86.12 114 GLU A CA 1
ATOM 911 C C . GLU A 1 114 ? 4.199 -3.723 7.833 1.00 86.12 114 GLU A C 1
ATOM 913 O O . GLU A 1 114 ? 3.515 -2.799 8.278 1.00 86.12 114 GLU A O 1
ATOM 918 N N . ARG A 1 115 ? 4.672 -4.697 8.612 1.00 87.19 115 ARG A N 1
ATOM 919 C CA . ARG A 1 115 ? 4.492 -4.706 10.062 1.00 87.19 115 ARG A CA 1
ATOM 920 C C . ARG A 1 115 ? 4.911 -3.367 10.678 1.00 87.19 115 ARG A C 1
ATOM 922 O O . ARG A 1 115 ? 6.064 -2.957 10.558 1.00 87.19 115 ARG A O 1
ATOM 929 N N . GLY A 1 116 ? 3.997 -2.734 11.408 1.00 90.56 116 GLY A N 1
ATOM 930 C CA . GLY A 1 116 ? 4.240 -1.424 11.996 1.00 90.56 116 GLY A CA 1
ATOM 931 C C . GLY A 1 116 ? 2.974 -0.674 12.391 1.00 90.56 116 GLY A C 1
ATOM 932 O O . GLY A 1 116 ? 1.847 -1.139 12.213 1.00 90.56 116 GLY A O 1
ATOM 933 N N . GLU A 1 117 ? 3.192 0.517 12.936 1.00 97.00 117 GLU A N 1
ATOM 934 C CA . GLU A 1 117 ? 2.152 1.439 13.373 1.00 97.00 117 GLU A CA 1
ATOM 935 C C . GLU A 1 117 ? 2.134 2.680 12.476 1.00 97.00 117 GLU A C 1
ATOM 937 O O . GLU A 1 117 ? 3.155 3.339 12.281 1.00 97.00 117 GLU A O 1
ATOM 942 N N . TYR A 1 118 ? 0.955 3.021 11.965 1.00 96.56 118 TYR A N 1
ATOM 943 C CA . TYR A 1 118 ? 0.733 4.149 11.069 1.00 96.56 118 TYR A CA 1
ATOM 944 C C . TYR A 1 118 ? -0.331 5.076 11.684 1.00 96.56 118 TYR A C 1
ATOM 946 O O . TYR A 1 118 ? -1.529 4.861 11.477 1.00 96.56 118 TYR A O 1
ATOM 954 N N . PRO A 1 119 ? 0.064 6.072 12.498 1.00 95.94 119 PRO A N 1
ATOM 955 C CA . PRO A 1 119 ? -0.869 6.866 13.305 1.00 95.94 119 PRO A CA 1
ATOM 956 C C . PRO A 1 119 ? -1.702 7.887 12.510 1.00 95.94 119 PRO A C 1
ATOM 958 O O . PRO A 1 119 ? -2.692 8.392 13.047 1.00 95.94 119 PRO A O 1
ATOM 961 N N . GLU A 1 120 ? -1.328 8.187 11.264 1.00 94.56 120 GLU A N 1
ATOM 962 C CA . GLU A 1 120 ? -2.065 9.063 10.345 1.00 94.56 120 GLU A CA 1
ATOM 963 C C . GLU A 1 120 ? -1.862 8.664 8.872 1.00 94.56 120 GLU A C 1
ATOM 965 O O . GLU A 1 120 ? -0.881 7.997 8.538 1.00 94.56 120 GLU A O 1
ATOM 970 N N . PHE A 1 121 ? -2.763 9.080 7.974 1.00 89.56 121 PHE A N 1
ATOM 971 C CA . PHE A 1 121 ? -2.763 8.623 6.575 1.00 89.56 121 PHE A CA 1
ATOM 972 C C . PHE A 1 121 ? -1.573 9.083 5.729 1.00 89.56 121 PHE A C 1
ATOM 974 O O . PHE A 1 121 ? -1.231 8.467 4.716 1.00 89.56 121 PHE A O 1
ATOM 981 N N . GLN A 1 122 ? -0.882 10.125 6.175 1.00 87.25 122 GLN A N 1
ATOM 982 C CA . GLN A 1 122 ? 0.360 10.593 5.578 1.00 87.25 122 GLN A CA 1
ATOM 983 C C . GLN A 1 122 ? 1.502 9.589 5.786 1.00 87.25 122 GLN A C 1
ATOM 985 O O . GLN A 1 122 ? 2.411 9.536 4.961 1.00 87.25 122 GLN A O 1
ATOM 990 N N . CYS A 1 123 ? 1.444 8.739 6.821 1.00 86.19 123 CYS A N 1
ATOM 991 C CA . CYS A 1 123 ? 2.469 7.724 7.082 1.00 86.19 123 CYS A CA 1
ATOM 992 C C . CYS A 1 123 ? 2.553 6.650 5.984 1.00 86.19 123 CYS A C 1
ATOM 994 O O . CYS A 1 123 ? 3.576 5.980 5.875 1.00 86.19 123 CYS A O 1
ATOM 996 N N . TRP A 1 124 ? 1.510 6.496 5.163 1.00 87.06 124 TRP A N 1
ATOM 997 C CA . TRP A 1 124 ? 1.514 5.636 3.975 1.00 87.06 124 TRP A CA 1
ATOM 998 C C . TRP A 1 124 ? 1.393 6.419 2.663 1.00 87.06 124 TRP A C 1
ATOM 1000 O O . TRP A 1 124 ? 1.021 5.861 1.632 1.00 87.06 124 TRP A O 1
ATOM 1010 N N . ASN A 1 125 ? 1.727 7.714 2.685 1.00 84.00 125 ASN A N 1
ATOM 1011 C CA . ASN A 1 125 ? 1.683 8.617 1.531 1.00 84.00 125 ASN A CA 1
ATOM 1012 C C . ASN A 1 125 ? 0.291 8.750 0.880 1.00 84.00 125 ASN A C 1
ATOM 1014 O O . ASN A 1 125 ? 0.184 8.983 -0.329 1.00 84.00 125 ASN A O 1
ATOM 1018 N N . SER A 1 126 ? -0.789 8.606 1.654 1.00 84.88 126 SER A N 1
ATOM 1019 C CA . SER A 1 126 ? -2.121 8.974 1.173 1.00 84.88 126 SER A CA 1
ATOM 1020 C C . SER A 1 126 ? -2.361 10.480 1.301 1.00 84.88 126 SER A C 1
ATOM 1022 O O . SER A 1 126 ? -1.812 11.148 2.175 1.00 84.88 126 SER A O 1
ATOM 1024 N N . HIS A 1 127 ? -3.222 11.009 0.431 1.00 87.88 127 HIS A N 1
ATOM 1025 C CA . HIS A 1 127 ? -3.673 12.405 0.454 1.00 87.88 127 HIS A CA 1
ATOM 1026 C C . HIS A 1 127 ? -5.049 12.573 1.119 1.00 87.88 127 HIS A C 1
ATOM 1028 O O . HIS A 1 127 ? -5.505 13.698 1.313 1.00 87.88 127 HIS A O 1
ATOM 1034 N N . ASN A 1 128 ? -5.734 11.471 1.433 1.00 92.06 128 ASN A N 1
ATOM 1035 C CA . ASN A 1 128 ? -7.031 11.451 2.106 1.00 92.06 128 ASN A CA 1
ATOM 1036 C C . ASN A 1 128 ? -7.178 10.191 2.978 1.00 92.06 128 ASN A C 1
ATOM 1038 O O . ASN A 1 128 ? -6.319 9.307 2.967 1.00 92.06 128 ASN A O 1
ATOM 1042 N N . ASP A 1 129 ? -8.278 10.111 3.722 1.00 94.62 129 ASP A N 1
ATOM 1043 C CA . ASP A 1 129 ? -8.601 9.000 4.619 1.00 94.62 129 ASP A CA 1
ATOM 1044 C C . ASP A 1 129 ? -9.459 7.909 3.955 1.00 94.62 129 ASP A C 1
ATOM 1046 O O . ASP A 1 129 ? -10.071 7.104 4.652 1.00 94.62 129 ASP A O 1
ATOM 1050 N N . HIS A 1 130 ? -9.532 7.850 2.620 1.00 96.12 130 HIS A N 1
ATOM 1051 C CA . HIS A 1 130 ? -10.367 6.871 1.930 1.00 96.12 130 HIS A CA 1
ATOM 1052 C C . HIS A 1 130 ? -9.625 5.555 1.670 1.00 96.12 130 HIS A C 1
ATOM 1054 O O . HIS A 1 130 ? -8.582 5.530 1.014 1.00 96.12 130 HIS A O 1
ATOM 1060 N N . MET A 1 131 ? -10.189 4.446 2.150 1.00 97.19 131 MET A N 1
ATOM 1061 C CA . MET A 1 131 ? -9.681 3.094 1.910 1.00 97.19 131 MET A CA 1
ATOM 1062 C C . MET A 1 131 ? -10.834 2.100 1.874 1.00 97.19 131 MET A C 1
ATOM 1064 O O . MET A 1 131 ? -11.668 2.119 2.772 1.00 97.19 131 MET A O 1
ATOM 1068 N N . GLY A 1 132 ? -10.896 1.258 0.842 1.00 97.50 132 GLY A N 1
ATOM 1069 C CA . GLY A 1 132 ? -12.059 0.402 0.584 1.00 97.50 132 GLY A CA 1
ATOM 1070 C C . GLY A 1 132 ? -11.766 -1.092 0.506 1.00 97.50 132 GLY A C 1
ATOM 1071 O O . GLY A 1 132 ? -12.698 -1.883 0.618 1.00 97.50 132 GLY A O 1
ATOM 1072 N N . SER A 1 133 ? -10.506 -1.490 0.313 1.00 98.31 133 SER A N 1
ATOM 1073 C CA . SER A 1 133 ? -10.123 -2.904 0.277 1.00 98.31 133 SER A CA 1
ATOM 1074 C C . SER A 1 133 ? -8.651 -3.122 0.617 1.00 98.31 133 SER A C 1
ATOM 1076 O O . SER A 1 133 ? -7.827 -2.207 0.530 1.00 98.31 133 SER A O 1
ATOM 1078 N N . CYS A 1 134 ? -8.298 -4.345 1.003 1.00 97.62 134 CYS A N 1
ATOM 1079 C CA . CYS A 1 134 ? -6.919 -4.751 1.240 1.00 97.62 134 CYS A CA 1
ATOM 1080 C C . CYS A 1 134 ? -6.702 -6.229 0.910 1.00 97.62 134 CYS A C 1
ATOM 1082 O O . CYS A 1 134 ? -7.601 -7.053 1.046 1.00 97.62 134 CYS A O 1
ATOM 1084 N N . ARG A 1 135 ? -5.491 -6.578 0.482 1.00 94.00 135 ARG A N 1
ATOM 1085 C CA . ARG A 1 135 ? -5.082 -7.965 0.254 1.00 94.00 135 ARG A CA 1
ATOM 1086 C C . ARG A 1 135 ? -3.752 -8.250 0.925 1.00 94.00 135 ARG A C 1
ATOM 1088 O O . ARG A 1 135 ? -2.890 -7.374 1.021 1.00 94.00 135 ARG A O 1
ATOM 1095 N N . THR A 1 136 ? -3.583 -9.492 1.332 1.00 86.88 136 THR A N 1
ATOM 1096 C CA . THR A 1 136 ? -2.312 -9.999 1.842 1.00 86.88 136 THR A CA 1
ATOM 1097 C C . THR A 1 136 ? -1.306 -10.139 0.702 1.00 86.88 136 THR A C 1
ATOM 1099 O O . THR A 1 136 ? -1.640 -10.559 -0.411 1.00 86.88 136 TH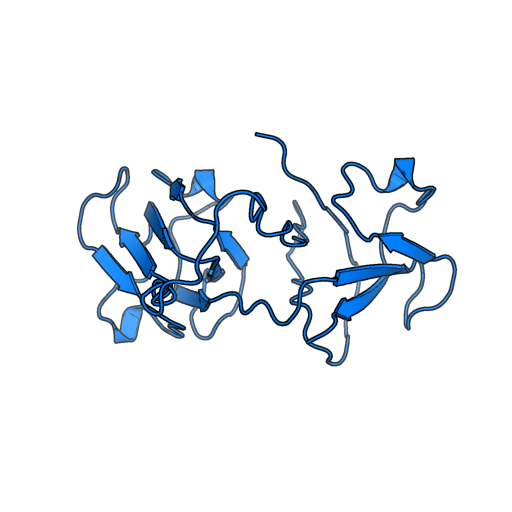R A O 1
ATOM 1102 N N . VAL A 1 137 ? -0.055 -9.777 0.963 1.00 82.38 137 VAL A N 1
ATOM 1103 C CA . VAL A 1 137 ? 1.056 -10.105 0.071 1.00 82.38 137 VAL A CA 1
ATOM 1104 C C . VAL A 1 137 ? 1.391 -11.576 0.282 1.00 82.38 137 VAL A C 1
ATOM 1106 O O . VAL A 1 137 ? 1.704 -12.000 1.393 1.00 82.38 137 VAL A O 1
ATOM 1109 N N . ARG A 1 138 ? 1.335 -12.356 -0.797 1.00 73.38 138 ARG A N 1
ATOM 1110 C CA . ARG A 1 138 ? 1.785 -13.749 -0.799 1.00 73.38 138 ARG A CA 1
ATOM 1111 C C . ARG A 1 138 ? 3.193 -13.794 -1.370 1.00 73.38 138 ARG A C 1
ATOM 1113 O O . ARG A 1 138 ? 3.387 -13.418 -2.524 1.00 73.38 138 ARG A O 1
ATOM 1120 N N . MET A 1 139 ? 4.142 -14.231 -0.553 1.00 64.44 139 MET A N 1
ATOM 1121 C CA . MET A 1 139 ? 5.514 -14.495 -0.972 1.00 64.44 139 MET A CA 1
ATOM 1122 C C . MET A 1 139 ? 5.610 -15.973 -1.342 1.00 64.44 139 MET A C 1
ATOM 1124 O O . MET A 1 139 ? 5.357 -16.839 -0.504 1.00 64.44 139 MET A O 1
ATOM 1128 N N . HIS A 1 140 ? 5.918 -16.250 -2.604 1.00 60.84 140 HIS A N 1
ATOM 1129 C CA . HIS A 1 140 ? 6.163 -17.594 -3.110 1.00 60.84 140 HIS A CA 1
ATOM 1130 C C . HIS A 1 140 ? 7.622 -17.643 -3.560 1.00 60.84 140 HIS A C 1
ATOM 1132 O O . HIS A 1 140 ? 7.945 -17.167 -4.645 1.00 60.84 140 HIS A O 1
ATOM 1138 N N . GLY A 1 141 ? 8.492 -18.153 -2.685 1.00 62.59 141 GLY A N 1
ATOM 1139 C CA . GLY A 1 141 ? 9.924 -18.281 -2.953 1.00 62.59 141 GLY A CA 1
ATOM 1140 C C . GLY A 1 141 ? 10.817 -17.294 -2.191 1.00 62.59 141 GLY A C 1
ATOM 1141 O O . GLY A 1 141 ? 10.330 -16.367 -1.536 1.00 62.59 141 GLY A O 1
ATOM 1142 N N . GLU A 1 142 ? 12.126 -17.532 -2.268 1.00 64.38 142 GLU A N 1
ATOM 1143 C CA . GLU A 1 142 ? 13.189 -16.812 -1.546 1.00 64.38 142 GLU A CA 1
ATOM 1144 C C . GLU A 1 142 ? 14.059 -15.960 -2.488 1.00 64.38 142 GLU A C 1
ATOM 1146 O O . GLU A 1 142 ? 14.806 -15.081 -2.045 1.00 64.38 142 GLU A O 1
ATOM 1151 N N . HIS A 1 143 ? 13.976 -16.208 -3.797 1.00 67.81 143 HIS A N 1
ATOM 1152 C CA . HIS A 1 143 ? 14.851 -15.619 -4.799 1.00 67.81 143 HIS A CA 1
ATOM 1153 C C . HIS A 1 143 ? 14.050 -14.912 -5.886 1.00 67.81 143 HIS A C 1
ATOM 1155 O O . HIS A 1 143 ? 13.563 -15.516 -6.842 1.00 67.81 143 HIS A O 1
ATOM 1161 N N . TYR A 1 144 ? 14.000 -13.587 -5.773 1.00 73.38 144 TYR A N 1
ATOM 1162 C CA . TYR A 1 144 ? 13.351 -12.728 -6.752 1.00 73.38 144 TYR A CA 1
ATOM 1163 C C . TYR A 1 144 ? 14.374 -11.958 -7.573 1.00 73.38 144 TYR A C 1
ATOM 1165 O O . TYR A 1 144 ? 15.420 -11.529 -7.086 1.00 73.38 144 TYR A O 1
ATOM 1173 N N . ARG A 1 145 ? 14.036 -11.761 -8.842 1.00 79.38 145 ARG A N 1
ATOM 1174 C CA . ARG A 1 145 ? 14.812 -10.968 -9.787 1.00 79.38 145 ARG A CA 1
ATOM 1175 C C . ARG A 1 145 ? 13.875 -10.116 -10.622 1.00 79.38 145 ARG A C 1
ATOM 1177 O O . ARG A 1 145 ? 12.872 -10.613 -11.133 1.00 79.38 145 ARG A O 1
ATOM 1184 N N . ILE A 1 146 ? 14.253 -8.866 -10.853 1.00 85.25 146 ILE A N 1
ATOM 1185 C CA . ILE A 1 146 ? 13.569 -7.971 -11.782 1.00 85.25 146 ILE A CA 1
ATOM 1186 C C . ILE A 1 146 ? 14.491 -7.595 -12.927 1.00 85.25 146 ILE A C 1
ATOM 1188 O O . ILE A 1 146 ? 15.660 -7.296 -12.725 1.00 85.25 146 ILE A O 1
ATOM 1192 N N . GLN A 1 147 ? 13.935 -7.554 -14.132 1.00 86.62 147 GLN A N 1
ATOM 1193 C CA . GLN A 1 147 ? 14.556 -6.918 -15.283 1.00 86.62 147 GLN A CA 1
ATOM 1194 C C . GLN A 1 147 ? 13.739 -5.694 -15.692 1.00 86.62 147 GLN A C 1
ATOM 1196 O O . GLN A 1 147 ? 12.532 -5.802 -15.922 1.00 86.62 147 GLN A O 1
ATOM 1201 N N . LEU A 1 148 ? 14.400 -4.543 -15.788 1.00 84.50 148 LEU A N 1
ATOM 1202 C CA . LEU A 1 148 ? 13.817 -3.284 -16.255 1.00 84.50 148 LEU A CA 1
ATOM 1203 C C . LEU A 1 148 ? 14.312 -3.009 -17.672 1.00 84.50 148 LEU A C 1
ATOM 1205 O O . LEU A 1 148 ? 15.520 -3.011 -17.896 1.00 84.50 148 LEU A O 1
ATOM 1209 N N . PHE A 1 149 ? 13.394 -2.760 -18.603 1.00 80.94 149 PHE A N 1
ATOM 1210 C CA . PHE A 1 149 ? 13.688 -2.536 -20.018 1.00 80.94 149 PHE A CA 1
ATOM 1211 C C . PHE A 1 149 ? 13.349 -1.106 -20.433 1.00 80.94 149 PHE A C 1
ATOM 1213 O O . PHE A 1 149 ? 12.297 -0.566 -20.068 1.00 80.94 149 PHE A O 1
ATOM 1220 N N . ASP A 1 150 ? 14.208 -0.522 -21.267 1.00 79.88 150 ASP A N 1
ATOM 1221 C 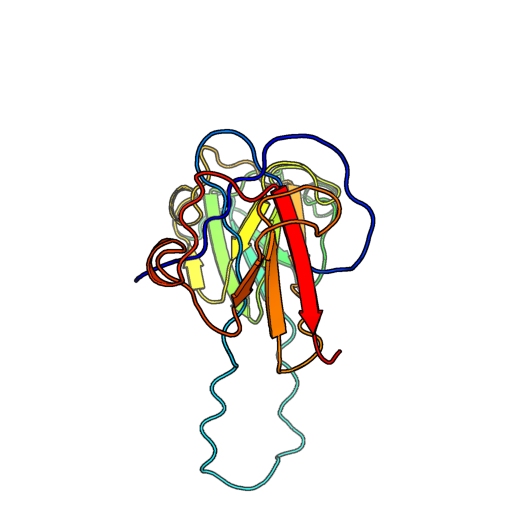CA . ASP A 1 150 ? 13.992 0.810 -21.834 1.00 79.88 150 ASP A CA 1
ATOM 1222 C C . ASP A 1 150 ? 13.031 0.828 -23.027 1.00 79.88 150 ASP A C 1
ATOM 1224 O O . ASP A 1 150 ? 12.632 1.902 -23.465 1.00 79.88 150 ASP A O 1
ATOM 1228 N N . SER A 1 151 ? 12.617 -0.334 -23.537 1.00 80.50 151 SER A N 1
ATOM 1229 C CA . SER A 1 151 ? 11.639 -0.457 -24.621 1.00 80.50 151 SER A CA 1
ATOM 1230 C C . SER A 1 151 ? 10.455 -1.336 -24.216 1.00 80.50 151 SER A C 1
ATOM 1232 O O . SER A 1 151 ? 10.497 -2.085 -23.235 1.00 80.50 151 SER A O 1
ATOM 1234 N N . CYS A 1 152 ? 9.362 -1.239 -24.973 1.00 82.12 152 CYS A N 1
ATOM 1235 C CA . CYS A 1 152 ? 8.198 -2.103 -24.796 1.00 82.12 152 CYS A CA 1
ATOM 1236 C C . CYS A 1 152 ? 8.522 -3.552 -25.191 1.00 82.12 152 CYS A C 1
ATOM 1238 O O . CYS A 1 152 ? 9.495 -3.820 -25.896 1.00 82.12 152 CYS A O 1
ATOM 1240 N N . ASN A 1 153 ? 7.663 -4.486 -24.778 1.00 82.81 153 ASN A N 1
ATOM 1241 C CA . ASN A 1 153 ? 7.766 -5.908 -25.130 1.00 82.81 153 ASN A CA 1
ATOM 1242 C C . ASN A 1 153 ? 9.106 -6.548 -24.730 1.00 82.81 153 ASN A C 1
ATOM 1244 O O . ASN A 1 153 ? 9.545 -7.507 -25.363 1.00 82.81 153 ASN A O 1
ATOM 1248 N N . TYR A 1 154 ? 9.739 -6.042 -23.666 1.00 84.75 154 TYR A N 1
ATOM 1249 C CA . TYR A 1 154 ? 10.987 -6.572 -23.116 1.00 84.75 154 TYR A CA 1
ATOM 1250 C C . TYR A 1 154 ? 12.166 -6.525 -24.096 1.00 84.75 154 TYR A C 1
ATOM 1252 O O . TYR A 1 154 ? 12.984 -7.445 -24.158 1.00 84.75 154 TYR A O 1
ATOM 1260 N N . MET A 1 155 ? 12.214 -5.472 -24.905 1.00 84.12 155 MET A N 1
ATOM 1261 C CA . MET A 1 155 ? 13.283 -5.232 -25.869 1.00 84.12 155 MET A CA 1
ATOM 1262 C C . MET A 1 155 ? 14.224 -4.125 -25.380 1.00 84.12 155 MET A C 1
ATOM 1264 O O . MET A 1 155 ? 13.939 -3.439 -24.398 1.00 84.12 155 MET A O 1
ATOM 1268 N N . GLY A 1 156 ? 15.324 -3.926 -26.108 1.00 87.56 156 GLY A N 1
ATOM 1269 C CA . GLY A 1 156 ? 16.254 -2.824 -25.872 1.00 87.56 156 GLY A CA 1
ATOM 1270 C C . GLY A 1 156 ? 17.238 -3.089 -24.735 1.00 87.56 156 GLY A C 1
ATOM 1271 O O . GLY A 1 156 ? 17.592 -4.237 -24.456 1.00 87.56 156 GLY A O 1
ATOM 1272 N N . GLN A 1 157 ? 17.719 -2.013 -24.113 1.00 84.75 157 GLN A N 1
ATOM 1273 C CA . GLN A 1 157 ? 18.648 -2.102 -22.992 1.00 84.75 157 GLN A CA 1
ATOM 1274 C C . GLN A 1 157 ? 17.892 -2.554 -21.742 1.00 84.75 157 GLN A C 1
ATOM 1276 O O . GLN A 1 157 ? 16.831 -2.011 -21.423 1.00 84.75 157 GLN A O 1
ATOM 1281 N N . CYS A 1 158 ? 18.461 -3.513 -21.011 1.00 86.81 158 CYS A N 1
ATOM 1282 C CA . CYS A 1 158 ? 17.908 -3.965 -19.743 1.00 86.81 158 CYS A CA 1
ATOM 1283 C C . CYS A 1 158 ? 18.916 -3.884 -18.599 1.00 86.81 158 CYS A C 1
ATOM 1285 O O . CYS A 1 158 ? 20.114 -4.088 -18.800 1.00 86.81 158 CYS A O 1
ATOM 1287 N N . ILE A 1 159 ? 18.408 -3.637 -17.393 1.00 86.06 159 ILE A N 1
ATOM 1288 C CA . ILE A 1 159 ? 19.145 -3.848 -16.143 1.00 86.06 159 ILE A CA 1
ATOM 1289 C C . ILE A 1 159 ? 18.458 -4.929 -15.323 1.00 86.06 159 ILE A C 1
ATOM 1291 O O . ILE A 1 159 ? 17.231 -5.032 -15.328 1.00 86.06 159 ILE A O 1
ATOM 1295 N N . GLU A 1 160 ? 19.258 -5.723 -14.626 1.00 87.00 160 GLU A N 1
ATOM 1296 C CA . GLU A 1 160 ? 18.796 -6.781 -13.736 1.00 87.00 160 GLU A CA 1
ATOM 1297 C C . GLU A 1 160 ? 19.042 -6.368 -12.283 1.00 87.00 160 GLU A C 1
ATOM 1299 O O . GLU A 1 160 ? 20.135 -5.919 -11.940 1.00 87.00 160 GLU A O 1
ATOM 1304 N N . LEU A 1 161 ? 18.015 -6.497 -11.447 1.00 82.12 161 LEU A N 1
ATOM 1305 C CA . LEU A 1 161 ? 18.034 -6.182 -10.025 1.00 82.12 161 LEU A CA 1
ATOM 1306 C C . LEU A 1 161 ? 17.651 -7.434 -9.233 1.00 82.12 161 LEU A C 1
ATOM 1308 O O . LEU A 1 161 ? 16.572 -7.991 -9.443 1.00 82.12 161 LEU A O 1
ATOM 1312 N N . CYS A 1 162 ? 18.525 -7.847 -8.319 1.00 80.88 162 CYS A N 1
ATOM 1313 C CA . CYS A 1 162 ? 18.302 -8.973 -7.403 1.00 80.88 162 CYS A CA 1
ATOM 1314 C C . CYS A 1 162 ? 18.174 -8.529 -5.938 1.00 80.88 162 CYS A C 1
ATOM 1316 O O . CYS A 1 162 ? 17.788 -9.324 -5.090 1.00 80.88 162 CYS A O 1
ATOM 1318 N N . ASP A 1 163 ? 18.490 -7.265 -5.654 1.00 73.88 163 ASP A N 1
ATOM 1319 C CA . ASP A 1 163 ? 18.459 -6.652 -4.329 1.00 73.88 163 ASP A CA 1
ATOM 1320 C C . ASP A 1 163 ? 17.943 -5.206 -4.449 1.00 73.88 163 ASP A C 1
ATOM 1322 O O . ASP A 1 163 ? 17.749 -4.679 -5.554 1.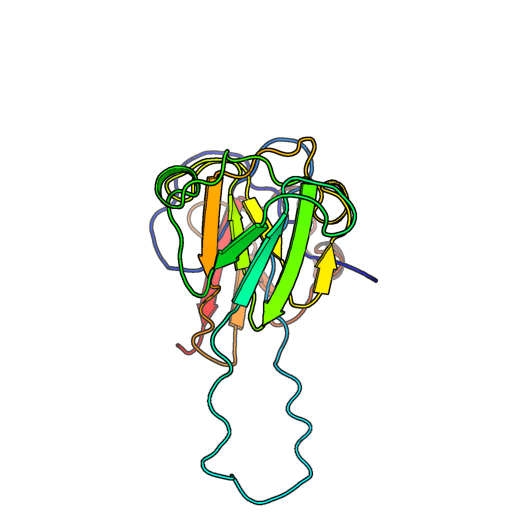00 73.88 163 ASP A O 1
ATOM 1326 N N . ASP A 1 164 ? 17.747 -4.549 -3.304 1.00 67.62 164 ASP A N 1
ATOM 1327 C CA . ASP A 1 164 ? 17.278 -3.168 -3.230 1.00 67.62 164 ASP A CA 1
ATOM 1328 C C . ASP A 1 164 ? 18.171 -2.215 -4.030 1.00 67.62 164 ASP A C 1
ATOM 1330 O O . ASP A 1 164 ? 19.378 -2.088 -3.806 1.00 67.62 164 ASP A O 1
ATOM 1334 N N . CYS A 1 165 ? 17.549 -1.479 -4.951 1.00 68.31 165 CYS A N 1
ATOM 1335 C CA . CYS A 1 165 ? 18.238 -0.535 -5.815 1.00 68.31 165 CYS A CA 1
ATOM 1336 C C . CYS A 1 165 ? 17.861 0.902 -5.451 1.00 68.31 165 CYS A C 1
ATOM 1338 O O . CYS A 1 165 ? 16.810 1.405 -5.861 1.00 68.31 165 CYS A O 1
ATOM 1340 N N . PRO A 1 166 ? 18.711 1.616 -4.698 1.00 61.56 166 PRO A N 1
ATOM 1341 C CA . PRO A 1 166 ? 18.389 2.963 -4.290 1.00 61.56 166 PRO A CA 1
ATOM 1342 C C . PRO A 1 166 ? 18.283 3.943 -5.468 1.00 61.56 166 PRO A C 1
ATOM 1344 O O . PRO A 1 166 ? 17.507 4.893 -5.424 1.00 61.56 166 PRO A O 1
ATOM 1347 N N . PHE A 1 167 ? 19.095 3.793 -6.500 1.00 67.19 167 PHE A N 1
ATOM 1348 C CA . PHE A 1 167 ? 19.087 4.708 -7.634 1.00 67.19 167 PHE A CA 1
ATOM 1349 C C . PHE A 1 167 ? 19.367 3.895 -8.890 1.00 67.19 167 PHE A C 1
ATOM 1351 O O . PHE A 1 167 ? 20.438 3.311 -9.006 1.00 67.19 167 PHE A O 1
ATOM 1358 N N . LEU A 1 168 ? 18.437 3.867 -9.846 1.00 70.56 168 LEU A N 1
ATOM 1359 C CA . LEU A 1 168 ? 18.620 3.078 -11.071 1.00 70.56 168 LEU A CA 1
ATOM 1360 C C . LEU A 1 168 ? 19.857 3.535 -11.865 1.00 70.56 168 LEU A C 1
ATOM 1362 O O . LEU A 1 168 ? 20.540 2.725 -12.491 1.00 70.56 168 LEU A O 1
ATOM 1366 N N . GLN A 1 169 ? 20.198 4.825 -11.778 1.00 71.56 169 GLN A N 1
ATOM 1367 C CA . GLN A 1 169 ? 21.356 5.395 -12.462 1.00 71.56 169 GLN A CA 1
ATOM 1368 C C . GLN A 1 169 ? 22.684 4.784 -11.996 1.00 71.56 169 GLN A C 1
ATOM 1370 O O . GLN A 1 169 ? 23.604 4.677 -12.805 1.00 71.56 169 GLN A O 1
ATOM 1375 N N . SER A 1 170 ? 22.799 4.338 -10.736 1.00 70.50 170 SER A N 1
ATOM 1376 C CA . SER A 1 170 ? 24.043 3.718 -10.252 1.00 70.50 170 SER A CA 1
ATOM 1377 C C . SER A 1 170 ? 24.310 2.351 -10.885 1.00 70.50 170 SER A C 1
ATOM 1379 O O . SER A 1 170 ? 25.441 1.883 -10.857 1.00 70.50 170 SER A O 1
ATOM 1381 N N . PHE A 1 171 ? 23.290 1.733 -11.486 1.00 67.75 171 PHE A N 1
ATOM 1382 C CA . PHE A 1 171 ? 23.375 0.449 -12.186 1.00 67.75 171 PHE A CA 1
ATOM 1383 C C . PHE A 1 171 ? 23.421 0.612 -13.713 1.00 67.75 171 PHE A C 1
ATOM 1385 O O . PHE A 1 171 ? 23.131 -0.321 -14.457 1.00 67.75 171 PHE A O 1
ATOM 1392 N N . GLY A 1 172 ? 23.770 1.806 -14.203 1.00 67.69 172 GLY A N 1
ATOM 1393 C CA . GLY A 1 172 ? 23.899 2.065 -15.638 1.00 67.69 172 GLY A CA 1
ATOM 1394 C C . GLY A 1 172 ? 22.568 2.286 -16.358 1.00 67.69 172 GLY A C 1
ATOM 1395 O O . GLY A 1 172 ? 22.546 2.361 -17.589 1.00 67.69 172 GLY A O 1
ATOM 1396 N N . TYR A 1 173 ? 21.460 2.445 -15.623 1.00 70.12 173 TYR A N 1
ATOM 1397 C CA . TYR A 1 173 ? 20.188 2.860 -16.207 1.00 70.12 173 TYR A CA 1
ATOM 1398 C C . TYR A 1 173 ? 20.186 4.374 -16.445 1.00 70.12 173 TYR A C 1
ATOM 1400 O O . TYR A 1 173 ? 19.707 5.165 -15.634 1.00 70.12 173 TYR A O 1
ATOM 1408 N N . GLY A 1 174 ? 20.760 4.793 -17.572 1.00 64.75 174 GLY A N 1
ATOM 1409 C CA . GLY A 1 174 ? 20.839 6.203 -17.975 1.00 64.75 174 GLY A CA 1
ATOM 1410 C C . GLY A 1 174 ? 19.536 6.776 -18.546 1.00 64.75 174 GLY A C 1
ATOM 1411 O O . GLY A 1 174 ? 19.540 7.879 -19.089 1.00 64.75 174 GLY A O 1
ATOM 1412 N N . ARG A 1 175 ? 18.432 6.023 -18.493 1.00 69.06 175 ARG A N 1
ATOM 1413 C CA . ARG A 1 175 ? 17.144 6.401 -19.086 1.00 69.06 175 ARG A CA 1
ATOM 1414 C C . ARG A 1 175 ? 16.229 7.042 -18.048 1.00 69.06 175 ARG A C 1
ATOM 1416 O O . ARG A 1 175 ? 16.287 6.734 -16.862 1.00 69.06 175 ARG A O 1
ATOM 1423 N N . THR A 1 176 ? 15.356 7.926 -18.519 1.00 67.31 176 THR A N 1
ATOM 1424 C CA . THR A 1 176 ? 14.383 8.645 -17.683 1.00 67.31 176 THR A CA 1
ATOM 1425 C C . THR A 1 176 ? 13.084 7.869 -17.460 1.00 67.31 176 THR A C 1
ATOM 1427 O O . THR A 1 176 ? 12.280 8.272 -16.625 1.00 67.31 176 THR A O 1
ATOM 1430 N N . CYS A 1 177 ? 12.864 6.767 -18.182 1.00 67.38 177 CYS A N 1
ATOM 1431 C CA . CYS A 1 177 ? 11.660 5.947 -18.076 1.00 67.38 177 CYS A CA 1
ATOM 1432 C C . CYS A 1 177 ? 11.979 4.452 -18.140 1.00 67.38 177 CYS A C 1
ATOM 1434 O O . CYS A 1 177 ? 12.993 4.054 -18.712 1.00 67.38 177 CYS A O 1
ATOM 1436 N N . VAL A 1 178 ? 11.095 3.636 -17.564 1.00 76.44 178 VAL A N 1
ATOM 1437 C CA . VAL A 1 178 ? 11.060 2.175 -17.723 1.00 76.44 178 VAL A CA 1
ATOM 1438 C C . VAL A 1 178 ? 9.816 1.834 -18.532 1.00 76.44 178 VAL A C 1
ATOM 1440 O O . VAL A 1 178 ? 8.720 2.222 -18.143 1.00 76.44 178 VAL A O 1
ATOM 1443 N N . ASN A 1 179 ? 9.980 1.130 -19.652 1.00 78.12 179 ASN A N 1
ATOM 1444 C CA . ASN A 1 179 ? 8.890 0.867 -20.599 1.00 78.12 179 ASN A CA 1
ATOM 1445 C C . ASN A 1 179 ? 8.349 -0.565 -20.516 1.00 78.12 179 ASN A C 1
ATOM 1447 O O . ASN A 1 179 ? 7.212 -0.819 -20.908 1.00 78.12 179 ASN A O 1
ATOM 1451 N N . SER A 1 180 ? 9.129 -1.518 -20.003 1.00 78.44 180 SER A N 1
ATOM 1452 C CA . SER A 1 180 ? 8.600 -2.828 -19.618 1.00 78.44 180 SER A CA 1
ATOM 1453 C C . SER A 1 180 ? 9.417 -3.469 -18.498 1.00 78.44 180 SER A C 1
ATOM 1455 O O . SER A 1 180 ? 10.575 -3.121 -18.273 1.00 78.44 180 SER A O 1
ATOM 1457 N N . ILE A 1 181 ? 8.787 -4.379 -17.751 1.00 82.75 181 ILE A N 1
ATOM 1458 C CA . ILE A 1 181 ? 9.365 -5.026 -16.569 1.00 82.75 181 ILE A CA 1
ATOM 1459 C C . ILE A 1 181 ? 9.095 -6.527 -16.644 1.00 82.75 181 ILE A C 1
ATOM 1461 O O . ILE A 1 181 ? 7.952 -6.931 -16.860 1.00 82.75 181 ILE A O 1
ATOM 1465 N N . ARG A 1 182 ? 10.121 -7.354 -16.430 1.00 82.38 182 ARG A N 1
ATOM 1466 C CA . ARG A 1 182 ? 9.947 -8.786 -16.139 1.00 82.38 182 ARG A CA 1
ATOM 1467 C C . ARG A 1 182 ? 10.301 -9.051 -14.694 1.00 82.38 182 ARG A C 1
ATOM 1469 O O . ARG A 1 182 ? 11.300 -8.535 -14.205 1.00 82.38 182 ARG A O 1
ATOM 1476 N N . VAL A 1 183 ? 9.507 -9.888 -14.046 1.00 81.25 183 VAL A N 1
ATOM 1477 C CA . VAL A 1 183 ? 9.781 -10.345 -12.689 1.00 81.25 183 VAL A CA 1
ATOM 1478 C C . VAL A 1 183 ? 9.852 -11.858 -12.704 1.00 81.25 183 VAL A C 1
ATOM 1480 O O . VAL A 1 183 ? 9.017 -12.523 -13.314 1.00 81.25 183 VAL A O 1
ATOM 1483 N N . TYR A 1 184 ? 10.882 -12.374 -12.055 1.00 79.12 184 TYR A N 1
ATOM 1484 C CA . TYR A 1 184 ? 11.163 -13.786 -11.904 1.00 79.12 184 TYR A CA 1
ATOM 1485 C C . TYR A 1 184 ? 11.159 -14.095 -10.409 1.00 79.12 184 TYR A C 1
ATOM 1487 O O . TYR A 1 184 ? 11.684 -13.311 -9.616 1.00 79.12 184 TYR A O 1
ATOM 1495 N N . GLY A 1 185 ? 10.568 -15.226 -10.052 1.00 75.75 185 GLY A N 1
ATOM 1496 C CA . GLY A 1 185 ? 10.569 -15.790 -8.709 1.00 75.75 185 GLY A CA 1
ATOM 1497 C C . GLY A 1 185 ? 10.701 -17.305 -8.806 1.00 75.75 185 GLY A C 1
ATOM 1498 O O . GLY A 1 185 ? 10.476 -17.885 -9.871 1.00 75.75 185 GLY A O 1
ATOM 1499 N N . ASP A 1 186 ? 11.106 -17.926 -7.713 1.00 67.19 186 ASP A N 1
ATOM 1500 C CA . ASP A 1 186 ? 11.279 -19.369 -7.551 1.00 67.19 186 ASP A CA 1
ATOM 1501 C C . ASP A 1 186 ? 10.023 -20.086 -7.009 1.00 67.19 186 ASP A C 1
ATOM 1503 O O . ASP A 1 186 ? 10.104 -21.268 -6.672 1.00 67.19 186 ASP A O 1
ATOM 1507 N N . GLY A 1 187 ? 8.862 -19.415 -6.969 1.00 56.50 187 GLY A N 1
ATOM 1508 C CA . GLY A 1 187 ? 7.584 -19.974 -6.503 1.00 56.50 187 GLY A CA 1
ATOM 1509 C C . GLY A 1 187 ? 6.353 -19.614 -7.328 1.00 56.50 187 GLY A C 1
ATOM 1510 O O . GLY A 1 187 ? 6.429 -18.732 -8.213 1.00 56.50 187 GLY A O 1
#

pLDDT: mean 71.45, std 26.38, range [21.97, 98.69]

Sequence (187 aa):
MHWKIIAQCGTNKFSQAKANVLQTSSHSQQILLFPKSHTNSHYGACSPLLLLSLPQIVFYEGRCFSGRKLEVYGDCDNFLDRGFMNRVNSIRVESGAWICYNHPDFKGQQYILERGEYPEFQCWNSHNDHMGSCRTVRMHGEHYRIQLFDSCNYMGQCIELCDDCPFLQSFGYGRTCVNSIRVYGDG

Radius of gyration: 18.22 Å; chains: 1; bounding box: 44×40×44 Å

Foldseek 3Di:
DADDDFAAADDDDDDDDDDCCDDADDDTHHDDDDDFPPPPPDDDDDDPPPPVPQWWKKFALAFQRDDDIDIDRFWWQFVVVVVHPQFGFWMAGQAAKKWWALAGRNDDDIFIDHGDTGRGPVSRPDPHRGTTIMGGDDDDARWKKKWFAPEPPRDDDIDMDGDGDSDVVVRVPPDPHTHDMDMDHPD

Organism: NCBI:txid2609070